Protein AF-A0A9E3SZJ3-F1 (afdb_monomer)

Radius of gyration: 28.89 Å; Cα contacts (8 Å, |Δi|>4): 620; chains: 1; bounding box: 94×52×87 Å

Solvent-accessible surface area (backbone atoms only — not comparable to full-atom values): 17604 Å² total; per-residue (Å²): 136,82,88,89,79,89,79,86,78,91,72,83,79,77,81,82,82,78,86,83,84,83,86,82,87,86,83,86,82,87,82,78,80,78,75,70,82,73,65,79,75,76,66,80,60,46,85,52,41,50,21,33,36,35,89,22,89,60,40,48,19,15,20,32,44,77,43,52,72,16,35,28,39,29,22,27,61,22,46,55,66,50,60,58,39,44,32,30,58,48,96,90,48,67,47,75,22,40,41,53,36,34,39,69,95,70,36,34,23,35,30,41,37,91,53,48,32,80,52,67,68,52,67,40,66,90,57,81,83,57,70,70,35,61,33,38,37,51,44,49,98,51,80,70,48,78,43,30,29,40,80,71,96,66,94,68,62,91,48,54,45,50,33,71,38,60,76,70,100,55,40,26,11,21,46,24,24,39,89,85,70,26,32,48,20,29,34,40,66,85,61,72,88,88,49,75,48,40,35,28,32,31,34,55,49,57,50,49,53,51,52,51,51,54,54,52,45,73,77,44,68,79,44,40,46,30,42,83,74,21,47,52,21,57,38,41,62,81,70,40,48,40,30,57,86,76,62,47,72,24,74,89,38,70,90,51,88,82,68,75,60,82,87,50,45,87,54,37,81,58,52,55,87,55,48,21,76,76,77,63,44,42,43,16,60,57,96,44,20,20,68,53,75,70,40,78,19,33,83,89,55,84,132

Foldseek 3Di:
DDDDDDDDDPDDDDDDDDDDDDDDDDDDDDDDPPPPPPPPPLPPQDQQAKKWWQPFPQGIWIWGDPDQQAKIKKFCQRNQLHQWTWIGSDVPRIDIWGFQFADNVLRMTITGDNHGHDDYQAAPAPDDQDAQFKKWWDIDPDDIDIWTQHDDPDDDDPQKTWIPAQDDPTQWHTFMAGPVSHGQFTWHPPDDPPDSTTITGGVNVVVVRVVVSVVVCVVAPPFGARSPNRDRAPLVVQVAQARLVQRHGGPVNPPDDDAFDVVSLVSHDFPQPDAFQVPRDRSHDDPCADSGNRDRGPPVDDD

Nearest PDB structures (foldseek):
  8sdp-assembly1_C  TM=7.555E-01  e=2.808E-10  Homo sapiens
  2r3u-assembly1_C  TM=7.781E-01  e=3.148E-09  Escherichia coli
  3pv5-assembly1_C  TM=7.564E-01  e=3.330E-09  Legionella fallonii
  6z0e-assembly2_B  TM=7.861E-01  e=6.536E-09  Homo sapiens
  3lgu-assembly1_A  TM=7.900E-01  e=3.153E-08  Escherichia coli K-12

Secondary structure (DSSP, 8-state):
------------PPPPPPPP--PPP------------------------EEEEES-TT--EEEEESSTTSEEEEEHHHHTT-SEEEEEEETTEEEEEEEEEEEGGGTEEEEE-S---S-PPPB-TT----TT-EEEE--TTS--EEEEB---SS---TTEEEBS----SSSS--EEE-TTS-EEEEEE--S-TT-SS-EEEEHHHHHHHHHHHHHHHHHSSSPEE-TTT--EESGGGGT-SB-TTT-PBPGGGSSS-----GGGGGGS---TTS--TTT---S-EETTEETTT-SB--TTS--

Structure (mmCIF, N/CA/C/O backbone):
data_AF-A0A9E3SZJ3-F1
#
_entry.id   AF-A0A9E3SZJ3-F1
#
loop_
_atom_site.group_PDB
_atom_site.id
_atom_site.type_symbol
_atom_site.label_atom_id
_atom_site.label_alt_id
_atom_site.label_comp_id
_atom_site.label_asym_id
_atom_site.label_entity_id
_atom_site.label_seq_id
_atom_site.pdbx_PDB_ins_code
_atom_site.Cartn_x
_atom_site.Cartn_y
_atom_site.Cartn_z
_atom_site.occupancy
_atom_site.B_iso_or_equiv
_atom_site.auth_seq_id
_atom_site.auth_comp_id
_atom_site.auth_asym_id
_atom_site.auth_atom_id
_atom_site.pdbx_PDB_model_num
ATOM 1 N N . PRO A 1 1 ? 68.668 -32.880 -66.699 1.00 37.94 1 PRO A N 1
ATOM 2 C CA . PRO A 1 1 ? 69.486 -33.147 -65.493 1.00 37.94 1 PRO A CA 1
ATOM 3 C C . PRO A 1 1 ? 68.818 -32.550 -64.239 1.00 37.94 1 PRO A C 1
ATOM 5 O O . PRO A 1 1 ? 68.772 -31.336 -64.107 1.00 37.94 1 PRO A O 1
ATOM 8 N N . THR A 1 2 ? 68.239 -33.440 -63.419 1.00 36.03 2 THR A N 1
ATOM 9 C CA . THR A 1 2 ? 67.993 -33.370 -61.953 1.00 36.03 2 THR A CA 1
ATOM 10 C C . THR A 1 2 ? 67.313 -32.143 -61.303 1.00 36.03 2 THR A C 1
ATOM 12 O O . THR A 1 2 ? 67.895 -31.067 -61.224 1.00 36.03 2 THR A O 1
ATOM 15 N N . LEU A 1 3 ? 66.120 -32.395 -60.730 1.00 39.31 3 LEU A N 1
ATOM 16 C CA . LEU A 1 3 ? 65.444 -31.670 -59.623 1.00 39.31 3 LEU A CA 1
ATOM 17 C C . LEU A 1 3 ? 66.298 -31.711 -58.327 1.00 39.31 3 LEU A C 1
ATOM 19 O O . LEU A 1 3 ? 67.135 -32.614 -58.233 1.00 39.31 3 LEU A O 1
ATOM 23 N N . PRO A 1 4 ? 66.141 -30.787 -57.346 1.00 43.62 4 PRO A N 1
ATOM 24 C CA . PRO A 1 4 ? 65.084 -30.839 -56.296 1.00 43.62 4 PRO A CA 1
ATOM 25 C C . PRO A 1 4 ? 64.601 -29.420 -55.872 1.00 43.62 4 PRO A C 1
ATOM 27 O O . PRO A 1 4 ? 65.164 -28.431 -56.317 1.00 43.62 4 PRO A O 1
ATOM 30 N N . GLY A 1 5 ? 63.586 -29.158 -55.049 1.00 34.72 5 GLY A N 1
ATOM 31 C CA . GLY A 1 5 ? 62.721 -29.926 -54.158 1.00 34.72 5 GLY A CA 1
ATOM 32 C C . GLY A 1 5 ? 62.010 -28.926 -53.216 1.00 34.72 5 GLY A C 1
ATOM 33 O O . GLY A 1 5 ? 62.578 -27.876 -52.935 1.00 34.72 5 GLY A O 1
ATOM 34 N N . GLU A 1 6 ? 60.804 -29.295 -52.757 1.00 38.41 6 GLU A N 1
ATOM 35 C CA . GLU A 1 6 ? 60.149 -28.871 -51.494 1.00 38.41 6 GLU A CA 1
ATOM 36 C C . GLU A 1 6 ? 59.682 -27.390 -51.381 1.00 38.41 6 GLU A C 1
ATOM 38 O O . GLU A 1 6 ? 60.386 -26.464 -51.746 1.00 38.41 6 GLU A O 1
ATOM 43 N N . ASN A 1 7 ? 58.497 -27.028 -50.875 1.00 39.16 7 ASN A N 1
ATOM 44 C CA . ASN A 1 7 ? 57.480 -27.740 -50.105 1.00 39.16 7 ASN A CA 1
ATOM 45 C C . ASN A 1 7 ? 56.117 -27.021 -50.266 1.00 39.16 7 ASN A C 1
ATOM 47 O O . ASN A 1 7 ? 56.052 -25.790 -50.223 1.00 39.16 7 ASN A O 1
ATOM 51 N N . LEU A 1 8 ? 55.046 -27.799 -50.443 1.00 40.44 8 LEU A N 1
ATOM 52 C CA . LEU A 1 8 ? 53.656 -27.402 -50.188 1.00 40.44 8 LEU A CA 1
ATOM 53 C C . LEU A 1 8 ? 53.381 -27.515 -48.675 1.00 40.44 8 LEU A C 1
ATOM 55 O O . LEU A 1 8 ? 54.177 -28.096 -47.947 1.00 40.44 8 LEU A O 1
ATOM 59 N N . ASP A 1 9 ? 52.237 -26.987 -48.242 1.00 39.31 9 ASP A N 1
ATOM 60 C CA . ASP A 1 9 ? 51.640 -27.117 -46.901 1.00 39.31 9 ASP A CA 1
ATOM 61 C C . ASP A 1 9 ? 51.984 -26.019 -45.880 1.00 39.31 9 ASP A C 1
ATOM 63 O O . ASP A 1 9 ? 52.658 -26.217 -44.869 1.00 39.31 9 ASP A O 1
ATOM 67 N N . ALA A 1 10 ? 51.365 -24.849 -46.075 1.00 37.72 10 ALA A N 1
ATOM 68 C CA . ALA A 1 10 ? 51.012 -23.975 -44.959 1.00 37.72 10 ALA A CA 1
ATOM 69 C C . ALA A 1 10 ? 49.862 -24.629 -44.171 1.00 37.72 10 ALA A C 1
ATOM 71 O O . ALA A 1 10 ? 48.677 -24.405 -44.427 1.00 37.72 10 ALA A O 1
ATOM 72 N N . LEU A 1 11 ? 50.257 -25.494 -43.241 1.00 41.81 11 LEU A N 1
ATOM 73 C CA . LEU A 1 11 ? 49.409 -26.144 -42.255 1.00 41.81 11 LEU A CA 1
ATOM 74 C C . LEU A 1 11 ? 48.692 -25.107 -41.382 1.00 41.81 11 LEU A C 1
ATOM 76 O O . LEU A 1 11 ? 49.301 -24.257 -40.733 1.00 41.81 11 LEU A O 1
ATOM 80 N N . VAL A 1 12 ? 47.369 -25.249 -41.351 1.00 42.91 12 VAL A N 1
ATOM 81 C CA . VAL A 1 12 ? 46.463 -24.726 -40.330 1.00 42.91 12 VAL A CA 1
ATOM 82 C C . VAL A 1 12 ? 46.992 -25.139 -38.955 1.00 42.91 12 VAL A C 1
ATOM 84 O O . VAL A 1 12 ? 46.991 -26.320 -38.610 1.00 42.91 12 VAL A O 1
ATOM 87 N N . ALA A 1 13 ? 47.451 -24.171 -38.166 1.00 40.50 13 ALA A N 1
ATOM 88 C CA . ALA A 1 13 ? 47.791 -24.405 -36.770 1.00 40.50 13 ALA A CA 1
ATOM 89 C C . ALA A 1 13 ? 46.492 -24.543 -35.947 1.00 40.50 13 ALA A C 1
ATOM 91 O O . ALA A 1 13 ? 45.638 -23.653 -36.019 1.00 40.50 13 ALA A O 1
ATOM 92 N N . PRO A 1 14 ? 46.306 -25.624 -35.168 1.00 51.38 14 PRO A N 1
ATOM 93 C CA . PRO A 1 14 ? 45.192 -25.717 -34.234 1.00 51.38 14 PRO A CA 1
ATOM 94 C C . PRO A 1 14 ? 45.372 -24.716 -33.075 1.00 51.38 14 PRO A C 1
ATOM 96 O O . PRO A 1 14 ? 46.507 -24.396 -32.707 1.00 51.38 14 PRO A O 1
ATOM 99 N N . PRO A 1 15 ? 44.271 -24.208 -32.488 1.00 46.19 15 PRO A N 1
ATOM 100 C CA . PRO A 1 15 ? 44.338 -23.249 -31.391 1.00 46.19 15 PRO A CA 1
ATOM 101 C C . PRO A 1 15 ? 45.012 -23.861 -30.150 1.00 46.19 15 PRO A C 1
ATOM 103 O O . PRO A 1 15 ? 44.900 -25.070 -29.920 1.00 46.19 15 PRO A O 1
ATOM 106 N N . PRO A 1 16 ? 45.706 -23.043 -29.337 1.00 44.00 16 PRO A N 1
ATOM 107 C CA . PRO A 1 16 ? 46.467 -23.532 -28.194 1.00 44.00 16 PRO A CA 1
ATOM 108 C C . PRO A 1 16 ? 45.547 -24.154 -27.128 1.00 44.00 16 PRO A C 1
ATOM 110 O O . PRO A 1 16 ? 44.447 -23.644 -26.891 1.00 44.00 16 PRO A O 1
ATOM 113 N N . PRO A 1 17 ? 45.983 -25.230 -26.447 1.00 47.75 17 PRO A N 1
ATOM 114 C CA . PRO A 1 17 ? 45.232 -25.806 -25.341 1.00 47.75 17 PRO A CA 1
ATOM 115 C C . PRO A 1 17 ? 45.215 -24.845 -24.145 1.00 47.75 17 PRO A C 1
ATOM 117 O O . PRO A 1 17 ? 46.231 -24.244 -23.790 1.00 47.75 17 PRO A O 1
ATOM 120 N N . MET A 1 18 ? 44.046 -24.708 -23.516 1.00 36.25 18 MET A N 1
ATOM 121 C CA . MET A 1 18 ? 43.871 -23.902 -22.305 1.00 36.25 18 MET A CA 1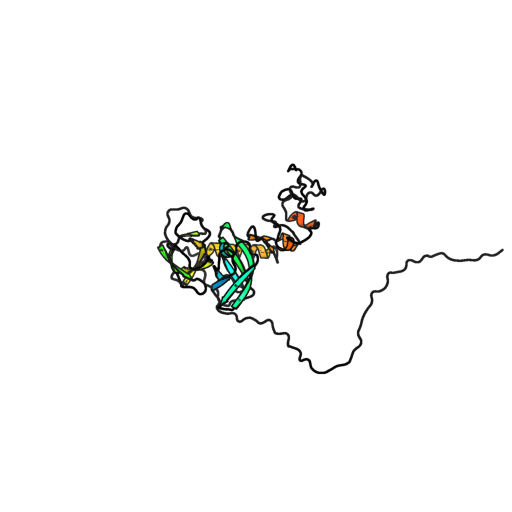
ATOM 122 C C . MET A 1 18 ? 44.712 -24.468 -21.147 1.00 36.25 18 MET A C 1
ATOM 124 O O . MET A 1 18 ? 44.797 -25.692 -21.006 1.00 36.25 18 MET A O 1
ATOM 128 N N . PRO A 1 19 ? 45.310 -23.623 -20.288 1.00 43.53 19 PRO A N 1
ATOM 129 C CA . PRO A 1 19 ? 46.129 -24.108 -19.187 1.00 43.53 19 PRO A CA 1
ATOM 130 C C . PRO A 1 19 ? 45.270 -24.798 -18.116 1.00 43.53 19 PRO A C 1
ATOM 132 O O . PRO A 1 19 ? 44.446 -24.170 -17.453 1.00 43.53 19 PRO A O 1
ATOM 135 N N . MET A 1 20 ? 45.508 -26.099 -17.923 1.00 35.31 20 MET A N 1
ATOM 136 C CA . MET A 1 20 ? 45.179 -26.816 -16.690 1.00 35.31 20 MET A CA 1
ATOM 137 C C . MET A 1 20 ? 46.133 -26.356 -15.587 1.00 35.31 20 MET A C 1
ATOM 139 O O . MET A 1 20 ? 47.348 -26.450 -15.747 1.00 35.31 20 MET A O 1
ATOM 143 N N . TYR A 1 21 ? 45.592 -25.921 -14.451 1.00 35.47 21 TYR A N 1
ATOM 144 C CA . TYR A 1 21 ? 46.374 -25.706 -13.236 1.00 35.47 21 TYR A CA 1
ATOM 145 C C . TYR A 1 21 ? 45.858 -26.641 -12.140 1.00 35.47 21 TYR 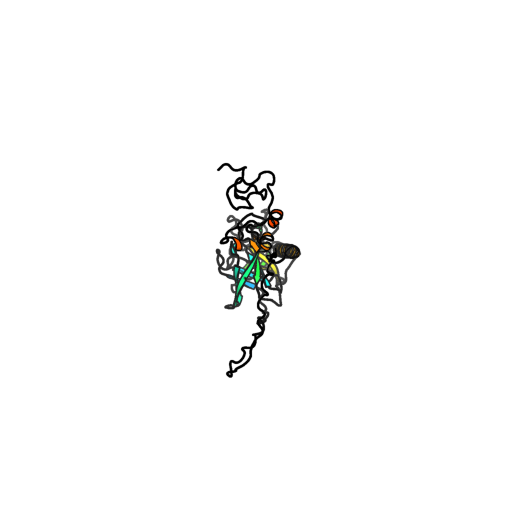A C 1
ATOM 147 O O . TYR A 1 21 ? 44.718 -26.521 -11.697 1.00 35.47 21 TYR A O 1
ATOM 155 N N . ALA A 1 22 ? 46.708 -27.579 -11.720 1.00 35.22 22 ALA A N 1
ATOM 156 C CA . ALA A 1 22 ? 46.549 -28.385 -10.512 1.00 35.22 22 ALA A CA 1
ATOM 157 C C . ALA A 1 22 ? 47.743 -28.103 -9.571 1.00 35.22 22 ALA A C 1
ATOM 159 O O . ALA A 1 22 ? 48.815 -27.728 -10.050 1.00 35.22 22 ALA A O 1
ATOM 160 N N . PRO A 1 23 ? 47.567 -28.207 -8.242 1.00 41.78 23 PRO A N 1
ATOM 161 C CA . PRO A 1 23 ? 48.311 -27.407 -7.269 1.00 41.78 23 PRO A CA 1
ATOM 162 C C . PRO A 1 23 ? 49.544 -28.128 -6.694 1.00 41.78 23 PRO A C 1
ATOM 164 O O . PRO A 1 23 ? 49.577 -29.359 -6.674 1.00 41.78 23 PRO A O 1
ATOM 167 N N . PRO A 1 24 ? 50.489 -27.393 -6.078 1.00 40.31 24 PRO A N 1
ATOM 168 C CA . PRO A 1 24 ? 51.371 -27.946 -5.053 1.00 40.31 24 PRO A CA 1
ATOM 169 C C . PRO A 1 24 ? 50.938 -27.518 -3.635 1.00 40.31 24 PRO A C 1
ATOM 171 O O . PRO A 1 24 ? 50.809 -26.330 -3.343 1.00 40.31 24 PRO A O 1
ATOM 174 N N . GLY A 1 25 ? 50.762 -28.497 -2.735 1.00 34.91 25 GLY A N 1
ATOM 175 C CA . GLY A 1 25 ? 50.897 -28.306 -1.277 1.00 34.91 25 GLY A CA 1
ATOM 176 C C . GLY A 1 25 ? 52.373 -28.078 -0.901 1.00 34.91 25 GLY A C 1
ATOM 177 O O . GLY A 1 25 ? 53.248 -28.243 -1.740 1.00 34.91 25 GLY A O 1
ATOM 178 N N . THR A 1 26 ? 52.799 -27.701 0.301 1.00 40.56 26 THR A N 1
ATOM 179 C CA . THR A 1 26 ? 52.206 -27.527 1.636 1.00 40.56 26 THR A CA 1
ATOM 180 C C . THR A 1 26 ? 53.252 -26.763 2.456 1.00 40.56 26 THR A C 1
ATOM 182 O O . THR A 1 26 ? 54.400 -27.194 2.449 1.00 40.56 26 THR A O 1
ATOM 185 N N . THR A 1 27 ? 52.862 -25.770 3.258 1.00 37.22 27 THR A N 1
ATOM 186 C CA . THR A 1 27 ? 53.453 -25.518 4.591 1.00 37.22 27 THR A CA 1
ATOM 187 C C . THR A 1 27 ? 52.457 -24.742 5.461 1.00 37.22 27 THR A C 1
ATOM 189 O O . THR A 1 27 ? 52.017 -23.648 5.123 1.00 37.22 27 THR A O 1
ATOM 192 N N . ARG A 1 28 ? 52.079 -25.344 6.596 1.00 41.06 28 ARG A N 1
ATOM 193 C CA . ARG A 1 28 ? 51.314 -24.712 7.687 1.00 41.06 28 ARG A CA 1
ATOM 194 C C . ARG A 1 28 ? 52.175 -23.657 8.387 1.00 41.06 28 ARG A C 1
ATOM 196 O O . ARG A 1 28 ? 53.337 -23.935 8.676 1.00 41.06 28 ARG A O 1
ATOM 203 N N . PRO A 1 29 ? 51.548 -22.568 8.850 1.00 40.00 29 PRO A N 1
ATOM 204 C CA . PRO A 1 29 ? 51.653 -22.225 10.266 1.00 40.00 29 PRO A CA 1
ATOM 205 C C . PRO A 1 29 ? 50.318 -22.412 10.989 1.00 40.00 29 PRO A C 1
ATOM 207 O O . PRO A 1 29 ? 49.240 -22.437 10.400 1.00 40.00 29 PRO A O 1
ATOM 210 N N . LEU A 1 30 ? 50.432 -22.623 12.294 1.00 40.53 30 LEU A N 1
ATOM 211 C CA . LEU A 1 30 ? 49.348 -22.894 13.221 1.00 40.53 30 LEU A CA 1
ATOM 212 C C . LEU A 1 30 ? 48.462 -21.664 13.472 1.00 40.53 30 LEU A C 1
ATOM 214 O O . LEU A 1 30 ? 48.943 -20.546 13.628 1.00 40.53 30 LEU A O 1
ATOM 218 N N . THR A 1 31 ? 47.172 -21.976 13.635 1.00 47.06 31 THR A N 1
ATOM 219 C CA . THR A 1 31 ? 46.142 -21.251 14.398 1.00 47.06 31 THR A CA 1
ATOM 220 C C . THR A 1 31 ? 45.701 -19.880 13.886 1.00 47.06 31 THR A C 1
ATOM 222 O O . THR A 1 31 ? 45.981 -18.852 14.488 1.00 47.06 31 THR A O 1
ATOM 225 N N . ALA A 1 32 ? 44.833 -19.904 12.875 1.00 38.69 32 ALA A N 1
ATOM 226 C CA . ALA A 1 32 ? 43.627 -19.083 12.903 1.00 38.69 32 ALA A CA 1
ATOM 227 C C . ALA A 1 32 ? 42.457 -20.041 13.143 1.00 38.69 32 ALA A C 1
ATOM 229 O O . ALA A 1 32 ? 42.234 -20.966 12.361 1.00 38.69 32 ALA A O 1
ATOM 230 N N . GLN A 1 33 ? 41.774 -19.889 14.276 1.00 38.75 33 GLN A N 1
ATOM 231 C CA . GLN A 1 33 ? 40.515 -20.582 14.509 1.00 38.75 33 GLN A CA 1
ATOM 232 C C . GLN A 1 33 ? 39.581 -20.237 13.349 1.00 38.75 33 GLN A C 1
ATOM 234 O O . GLN A 1 33 ? 39.339 -19.063 13.074 1.00 38.75 33 GLN A O 1
ATOM 239 N N . ALA A 1 34 ? 39.099 -21.265 12.654 1.00 38.59 34 ALA A N 1
ATOM 240 C CA . ALA A 1 34 ? 37.989 -21.117 11.738 1.00 38.59 34 ALA A CA 1
ATOM 241 C C . ALA A 1 34 ? 36.832 -20.512 12.538 1.00 38.59 34 ALA A C 1
ATOM 243 O O . ALA A 1 34 ? 36.334 -21.134 13.478 1.00 38.59 34 ALA A O 1
ATOM 244 N N . VAL A 1 35 ? 36.445 -19.283 12.199 1.00 42.91 35 VAL A N 1
ATOM 245 C CA . VAL A 1 35 ? 35.146 -18.761 12.611 1.00 42.91 35 VAL A CA 1
ATOM 246 C C . VAL A 1 35 ? 34.138 -19.712 11.971 1.00 42.91 35 VAL A C 1
ATOM 248 O O . VAL A 1 35 ? 34.173 -19.860 10.746 1.00 42.91 35 VAL A O 1
ATOM 251 N N . PRO A 1 36 ? 33.302 -20.421 12.747 1.00 39.66 36 PRO A N 1
ATOM 252 C CA . PRO A 1 36 ? 32.270 -21.247 12.154 1.00 39.66 36 PRO A CA 1
ATOM 253 C C . PRO A 1 36 ? 31.416 -20.334 11.285 1.00 39.66 36 PRO A C 1
ATOM 255 O O . PRO A 1 36 ? 31.034 -19.249 11.739 1.00 39.66 36 PRO A O 1
ATOM 258 N N . GLU A 1 37 ? 31.136 -20.772 10.055 1.00 43.41 37 GLU A N 1
ATOM 259 C CA . GLU A 1 37 ? 30.043 -20.247 9.244 1.00 43.41 37 GLU A CA 1
ATOM 260 C C . GLU A 1 37 ? 28.856 -20.057 10.176 1.00 43.41 37 GLU A C 1
ATOM 262 O O . GLU A 1 37 ? 28.270 -21.012 10.697 1.00 43.41 37 GLU A O 1
ATOM 267 N N . THR A 1 38 ? 28.605 -18.795 10.512 1.00 42.00 38 THR A N 1
ATOM 268 C CA . THR A 1 38 ? 27.570 -18.457 11.465 1.00 42.00 38 THR A CA 1
ATOM 269 C C . THR A 1 38 ? 26.291 -18.739 10.715 1.00 42.00 38 THR A C 1
ATOM 271 O O . THR A 1 38 ? 25.918 -17.983 9.820 1.00 42.00 38 THR A O 1
ATOM 274 N N . GLN A 1 39 ? 25.710 -19.897 11.035 1.00 40.91 39 GLN A N 1
ATOM 275 C CA . GLN A 1 39 ? 24.332 -20.284 10.785 1.00 40.91 39 GLN A CA 1
ATOM 276 C C . GLN A 1 39 ? 23.516 -19.026 10.544 1.00 40.91 39 GLN A C 1
ATOM 278 O O . GLN A 1 39 ? 23.510 -18.151 11.419 1.00 40.91 39 GLN A O 1
ATOM 283 N N . ALA A 1 40 ? 22.895 -18.929 9.361 1.00 42.91 40 ALA A N 1
ATOM 284 C CA . ALA A 1 40 ? 21.889 -17.925 9.058 1.00 42.91 40 ALA A CA 1
ATOM 285 C C . ALA A 1 40 ? 21.097 -17.703 10.340 1.00 42.91 40 ALA A C 1
ATOM 287 O O . ALA A 1 40 ? 20.424 -18.630 10.798 1.00 42.91 40 ALA A O 1
ATOM 288 N N . ARG A 1 41 ? 21.313 -16.552 10.998 1.00 46.34 41 ARG A N 1
ATOM 289 C CA . ARG A 1 41 ? 20.646 -16.241 12.257 1.00 46.34 41 ARG A CA 1
ATOM 290 C C . ARG A 1 41 ? 19.177 -16.280 11.894 1.00 46.34 41 ARG A C 1
ATOM 292 O O . ARG A 1 41 ? 18.677 -15.324 11.308 1.00 46.34 41 ARG A O 1
ATOM 299 N N . GLN A 1 42 ? 18.510 -17.392 12.185 1.00 47.03 42 GLN A N 1
ATOM 300 C CA . GLN A 1 42 ? 17.069 -17.448 12.252 1.00 47.03 42 GLN A CA 1
ATOM 301 C C . GLN A 1 42 ? 16.750 -16.445 13.348 1.00 47.03 42 GLN A C 1
ATOM 303 O O . GLN A 1 42 ? 16.866 -16.744 14.538 1.00 47.03 42 GLN A O 1
ATOM 308 N N . ARG A 1 43 ? 16.520 -15.192 12.933 1.00 49.00 43 ARG A N 1
ATOM 309 C CA . ARG A 1 43 ? 16.077 -14.136 13.826 1.00 49.00 43 ARG A CA 1
ATOM 310 C C . ARG A 1 43 ? 14.872 -14.725 14.544 1.00 49.00 43 ARG A C 1
ATOM 312 O O . ARG A 1 43 ? 14.033 -15.323 13.862 1.00 49.00 43 ARG A O 1
ATOM 319 N N . PRO A 1 44 ? 14.812 -14.639 15.882 1.00 47.44 44 PRO A N 1
ATOM 320 C CA . PRO A 1 44 ? 13.667 -15.150 16.606 1.00 47.44 44 PRO A CA 1
ATOM 321 C C . PRO A 1 44 ? 12.421 -14.597 15.920 1.00 47.44 44 PRO A C 1
ATOM 323 O O . PRO A 1 44 ? 12.291 -13.396 15.692 1.00 47.44 44 PRO A O 1
ATOM 326 N N . THR A 1 45 ? 11.565 -15.504 15.471 1.00 52.09 45 THR A N 1
ATOM 327 C CA . THR A 1 45 ? 10.200 -15.196 15.068 1.00 52.09 45 THR A CA 1
ATOM 328 C C . THR A 1 45 ? 9.538 -14.551 16.279 1.00 52.09 45 THR A C 1
ATOM 330 O O . THR A 1 45 ? 9.124 -15.272 17.187 1.00 52.09 45 THR A O 1
ATOM 333 N N . GLY A 1 46 ? 9.556 -13.226 16.358 1.00 54.19 46 GLY A N 1
ATOM 334 C CA . GLY A 1 46 ? 8.847 -12.509 17.407 1.00 54.19 46 GLY A CA 1
ATOM 335 C C . GLY A 1 46 ? 7.369 -12.396 17.065 1.00 54.19 46 GLY A C 1
ATOM 336 O O . GLY A 1 46 ? 6.966 -12.573 15.909 1.00 54.19 46 GLY A O 1
ATOM 337 N N . ASP A 1 47 ? 6.571 -12.074 18.076 1.00 65.12 47 ASP A N 1
ATOM 338 C CA . ASP A 1 47 ? 5.139 -11.790 17.956 1.00 65.12 47 ASP A CA 1
ATOM 339 C C . ASP A 1 47 ? 4.909 -10.354 17.443 1.00 65.12 47 ASP A C 1
ATOM 341 O O . ASP A 1 47 ? 4.099 -9.585 17.959 1.00 65.12 47 ASP A O 1
ATOM 345 N N . TYR A 1 48 ? 5.671 -9.972 16.417 1.00 72.50 48 TYR A N 1
ATOM 346 C CA . TYR A 1 48 ? 5.604 -8.666 15.777 1.00 72.50 48 TYR A CA 1
ATOM 347 C C . TYR A 1 48 ? 4.389 -8.622 14.865 1.00 72.50 48 TYR A C 1
ATOM 349 O O . TYR A 1 48 ? 4.427 -9.125 13.746 1.00 72.50 48 TYR A O 1
ATOM 357 N N . ALA A 1 49 ? 3.301 -8.029 15.336 1.00 82.56 49 ALA A N 1
ATOM 358 C CA . ALA A 1 49 ? 2.104 -7.884 14.519 1.00 82.56 49 ALA A CA 1
ATOM 359 C C . ALA A 1 49 ? 2.064 -6.534 13.785 1.00 82.56 49 ALA A C 1
ATOM 361 O O . ALA A 1 49 ? 1.657 -6.472 12.626 1.00 82.56 49 ALA A O 1
ATOM 362 N N . ILE A 1 50 ? 2.524 -5.471 14.452 1.00 94.38 50 ILE A N 1
ATOM 363 C CA . ILE A 1 50 ? 2.486 -4.078 13.993 1.00 94.38 50 ILE A CA 1
ATOM 364 C C . ILE A 1 50 ? 3.909 -3.529 14.038 1.00 94.38 50 ILE A C 1
ATOM 366 O O . ILE A 1 50 ? 4.628 -3.778 15.003 1.00 94.38 50 ILE A O 1
ATOM 370 N N . ILE A 1 51 ? 4.311 -2.801 13.003 1.00 96.38 51 ILE A N 1
ATOM 371 C CA . ILE A 1 51 ? 5.668 -2.284 12.830 1.00 96.38 51 ILE A CA 1
ATOM 372 C C . ILE A 1 51 ? 5.648 -0.805 12.455 1.00 96.38 51 ILE A C 1
ATOM 374 O O . ILE A 1 51 ? 4.683 -0.317 11.864 1.00 96.38 51 ILE A O 1
ATOM 378 N N . GLY A 1 52 ? 6.743 -0.113 12.745 1.00 97.44 52 GLY A N 1
ATOM 379 C CA . GLY A 1 52 ? 6.991 1.239 12.268 1.00 97.44 52 GLY A CA 1
ATOM 380 C C . GLY A 1 52 ? 7.526 1.216 10.842 1.00 97.44 52 GLY A C 1
ATOM 381 O O . GLY A 1 52 ? 8.378 0.395 10.502 1.00 97.44 52 GLY A O 1
ATOM 382 N N . VAL A 1 53 ? 7.055 2.138 10.010 1.00 97.75 53 VAL A N 1
ATOM 383 C CA . VAL A 1 53 ? 7.570 2.403 8.665 1.00 97.75 53 VAL A CA 1
ATOM 384 C C . VAL A 1 53 ? 8.198 3.789 8.680 1.00 97.75 53 VAL A C 1
ATOM 386 O O . VAL A 1 53 ? 7.523 4.798 8.868 1.00 97.75 53 VAL A O 1
ATOM 389 N N . LEU A 1 54 ? 9.514 3.833 8.528 1.00 96.50 54 LEU A N 1
ATOM 390 C CA . LEU A 1 54 ? 10.340 5.007 8.766 1.00 96.50 54 LEU A CA 1
ATOM 391 C C . LEU A 1 54 ? 10.922 5.553 7.461 1.00 96.50 54 LEU A C 1
ATOM 393 O O . LEU A 1 54 ? 10.895 4.910 6.411 1.00 96.50 54 LEU A O 1
ATOM 397 N N . ASP A 1 55 ? 11.474 6.760 7.552 1.00 92.56 55 ASP A N 1
ATOM 398 C CA . ASP A 1 55 ? 12.166 7.466 6.470 1.00 92.56 55 ASP A CA 1
ATOM 399 C C . ASP A 1 55 ? 11.290 7.792 5.248 1.00 92.56 55 ASP A C 1
ATOM 401 O O . ASP A 1 55 ? 11.801 8.220 4.218 1.00 92.56 55 ASP A O 1
ATOM 405 N N . GLY A 1 56 ? 9.966 7.657 5.338 1.00 92.50 56 GLY A N 1
ATOM 406 C CA . GLY A 1 56 ? 9.036 8.086 4.292 1.00 92.50 56 GLY A CA 1
ATOM 407 C C . GLY A 1 56 ? 9.064 9.601 4.052 1.00 92.50 56 GLY A C 1
ATOM 408 O O . GLY A 1 56 ? 9.308 10.366 4.986 1.00 92.50 56 GLY A O 1
ATOM 409 N N . PRO A 1 57 ? 8.808 10.084 2.818 1.00 93.62 57 PRO A N 1
ATOM 410 C CA . PRO A 1 57 ? 8.755 11.523 2.533 1.00 93.62 57 PRO A CA 1
ATOM 411 C C . PRO A 1 57 ? 7.661 12.269 3.312 1.00 93.62 57 PRO A C 1
ATOM 413 O O . PRO A 1 57 ? 7.756 13.482 3.465 1.00 93.62 57 PRO A O 1
ATOM 416 N N . ASN A 1 58 ? 6.644 11.558 3.806 1.00 93.12 58 ASN A N 1
ATOM 417 C CA . ASN A 1 58 ? 5.510 12.133 4.531 1.00 93.12 58 ASN A CA 1
ATOM 418 C C . ASN A 1 58 ? 5.560 11.870 6.048 1.00 93.12 58 ASN A C 1
ATOM 420 O O . ASN A 1 58 ? 4.556 12.040 6.735 1.00 93.12 58 ASN A O 1
ATOM 424 N N . GLY A 1 59 ? 6.726 11.480 6.572 1.00 94.00 59 GLY A N 1
ATOM 425 C CA . GLY A 1 59 ? 6.925 11.161 7.986 1.00 94.00 59 GLY A CA 1
ATOM 426 C C . GLY A 1 59 ? 6.818 9.664 8.298 1.00 94.00 59 GLY A C 1
ATOM 427 O O . GLY A 1 59 ? 6.621 8.851 7.388 1.00 94.00 59 GLY A O 1
ATOM 428 N N . PRO A 1 60 ? 7.007 9.288 9.577 1.00 96.00 60 PRO A N 1
ATOM 429 C CA . PRO A 1 60 ? 6.848 7.911 10.018 1.00 96.00 60 PRO A CA 1
ATOM 430 C C . PRO A 1 60 ? 5.379 7.494 9.924 1.00 96.00 60 PRO A C 1
ATOM 432 O O . PRO A 1 60 ? 4.479 8.303 10.148 1.00 96.00 60 PRO A O 1
ATOM 435 N N . GLY A 1 61 ? 5.153 6.227 9.610 1.00 96.75 61 GLY A N 1
ATOM 436 C CA . GLY A 1 61 ? 3.838 5.604 9.623 1.00 96.75 61 GLY A CA 1
ATOM 437 C C . GLY A 1 61 ? 3.876 4.234 10.275 1.00 96.75 61 GLY A C 1
ATOM 438 O O . GLY A 1 61 ? 4.918 3.778 10.754 1.00 96.75 61 GLY A O 1
ATOM 439 N N . SER A 1 62 ? 2.742 3.556 10.222 1.00 97.62 62 SER A N 1
ATOM 440 C CA . SER A 1 62 ? 2.584 2.199 10.728 1.00 97.62 62 SER A CA 1
ATOM 441 C C . SER A 1 62 ? 2.386 1.195 9.594 1.00 97.62 62 SER A C 1
ATOM 443 O O . SER A 1 62 ? 2.080 1.534 8.448 1.00 97.62 62 SER A O 1
ATOM 445 N N . GLY A 1 63 ? 2.570 -0.078 9.910 1.00 97.69 63 GLY A N 1
ATOM 446 C CA . GLY A 1 63 ? 2.223 -1.189 9.038 1.00 97.69 63 GLY A CA 1
ATOM 447 C C . GLY A 1 63 ? 2.033 -2.467 9.836 1.00 97.69 63 GLY A C 1
ATOM 448 O O . GLY A 1 63 ? 2.332 -2.521 11.027 1.00 97.69 63 GLY A O 1
ATOM 449 N N . PHE A 1 64 ? 1.535 -3.513 9.192 1.00 97.94 64 PHE A N 1
ATOM 450 C CA . PHE A 1 64 ? 1.349 -4.813 9.835 1.00 97.94 64 PHE A CA 1
ATOM 451 C C . PHE A 1 64 ? 1.565 -5.961 8.855 1.00 97.94 64 PHE A C 1
ATOM 453 O O . PHE A 1 64 ? 1.445 -5.797 7.638 1.00 97.94 64 PHE A O 1
ATOM 460 N N . PHE A 1 65 ? 1.918 -7.131 9.384 1.00 97.25 65 PHE A N 1
ATOM 461 C CA . PHE A 1 65 ? 2.182 -8.310 8.565 1.00 97.25 65 PHE A CA 1
ATOM 462 C C . PHE A 1 65 ? 0.885 -8.883 7.985 1.00 97.25 65 PHE A C 1
ATOM 464 O O . PHE A 1 65 ? -0.084 -9.118 8.706 1.00 97.25 65 PHE A O 1
ATOM 471 N N . LEU A 1 66 ? 0.894 -9.140 6.676 1.00 97.00 66 LEU A N 1
ATOM 472 C CA . LEU A 1 66 ? -0.154 -9.872 5.964 1.00 97.00 66 LEU A CA 1
ATOM 473 C C . LEU A 1 66 ? 0.199 -11.345 5.747 1.00 97.00 66 LEU A C 1
ATOM 475 O O . LEU A 1 66 ? -0.700 -12.154 5.532 1.00 97.00 66 LEU A O 1
ATOM 479 N N . THR A 1 67 ? 1.487 -11.699 5.768 1.00 96.12 67 THR A N 1
ATOM 480 C CA . THR A 1 67 ? 1.931 -13.087 5.595 1.00 96.12 67 THR A CA 1
ATOM 481 C C . THR A 1 67 ? 3.053 -13.449 6.559 1.00 96.12 67 THR A C 1
ATOM 483 O O . THR A 1 67 ? 3.840 -12.597 6.981 1.00 96.12 67 THR A O 1
ATOM 486 N N . THR A 1 68 ? 3.145 -14.736 6.894 1.00 94.44 68 THR A N 1
ATOM 487 C CA . THR A 1 68 ? 4.156 -15.287 7.807 1.00 94.44 68 THR A CA 1
ATOM 488 C C . THR A 1 68 ? 5.575 -15.191 7.255 1.00 94.44 68 THR A C 1
ATOM 490 O O . THR A 1 68 ? 6.539 -15.165 8.015 1.00 94.44 68 THR A O 1
ATOM 493 N N . GLU A 1 69 ? 5.717 -15.066 5.936 1.00 92.94 69 GLU A N 1
ATOM 494 C CA . GLU A 1 69 ? 6.996 -14.918 5.238 1.00 92.94 69 GLU A CA 1
ATOM 495 C C . GLU A 1 69 ? 7.498 -13.469 5.238 1.00 92.94 69 GLU A C 1
ATOM 497 O O . GLU A 1 69 ? 8.525 -13.190 4.619 1.00 92.94 69 GLU A O 1
ATOM 502 N N . GLY A 1 70 ? 6.783 -12.529 5.858 1.00 94.62 70 GLY A N 1
ATOM 503 C CA . GLY A 1 70 ? 7.264 -11.160 6.021 1.00 94.62 70 GLY A CA 1
ATOM 504 C C . GLY A 1 70 ? 6.780 -10.170 4.964 1.00 94.62 70 GLY A C 1
ATOM 505 O O . GLY A 1 70 ? 7.494 -9.204 4.686 1.00 94.62 70 GLY A O 1
ATOM 506 N N . ILE A 1 71 ? 5.610 -10.397 4.353 1.00 97.31 71 ILE A N 1
ATOM 507 C CA . ILE A 1 71 ? 4.916 -9.342 3.599 1.00 97.31 71 ILE A CA 1
ATOM 508 C C . ILE A 1 71 ? 4.168 -8.448 4.583 1.00 97.31 71 ILE A C 1
ATOM 510 O O . ILE A 1 71 ? 3.372 -8.925 5.389 1.00 97.31 71 ILE A O 1
ATOM 514 N N . VAL A 1 72 ? 4.413 -7.149 4.485 1.00 98.12 72 VAL A N 1
ATOM 515 C CA . VAL A 1 72 ? 3.825 -6.105 5.323 1.00 98.12 72 VAL A CA 1
ATOM 516 C C . VAL A 1 72 ? 2.989 -5.184 4.451 1.00 98.12 72 VAL A C 1
ATOM 518 O O . VAL A 1 72 ? 3.391 -4.854 3.336 1.00 98.12 72 VAL A O 1
ATOM 521 N N . VAL A 1 73 ? 1.852 -4.732 4.968 1.00 98.62 73 VAL A N 1
ATOM 522 C CA . VAL A 1 73 ? 1.074 -3.647 4.370 1.00 98.62 73 VAL A CA 1
ATOM 523 C C . VAL A 1 73 ? 1.291 -2.337 5.116 1.00 98.62 73 VAL A C 1
ATOM 525 O O . VAL A 1 73 ? 1.428 -2.321 6.337 1.00 98.62 73 VAL A O 1
ATOM 528 N N . THR A 1 74 ? 1.314 -1.239 4.368 1.00 98.31 74 THR A N 1
ATOM 529 C CA . THR A 1 74 ? 1.276 0.139 4.870 1.00 98.31 74 THR A CA 1
ATOM 530 C C . THR A 1 74 ? 0.590 1.043 3.835 1.00 98.31 74 THR A C 1
ATOM 532 O O . THR A 1 74 ? 0.092 0.562 2.809 1.00 98.31 74 THR A O 1
ATOM 535 N N . THR A 1 75 ? 0.568 2.356 4.067 1.00 97.06 75 THR A N 1
ATOM 536 C CA . THR A 1 75 ? 0.029 3.319 3.101 1.00 97.06 75 THR A CA 1
ATOM 537 C C . THR A 1 75 ? 1.020 3.635 1.988 1.00 97.06 75 THR A C 1
ATOM 539 O O . THR A 1 75 ? 2.229 3.763 2.207 1.00 97.06 75 THR A O 1
ATOM 542 N N . ARG A 1 76 ? 0.513 3.842 0.767 1.00 96.12 76 ARG A N 1
ATOM 543 C CA . ARG A 1 76 ? 1.342 4.400 -0.314 1.00 96.12 76 ARG A CA 1
ATOM 544 C C . ARG A 1 76 ? 1.767 5.831 0.013 1.00 96.12 76 ARG A C 1
ATOM 546 O O . ARG A 1 76 ? 2.864 6.223 -0.378 1.00 96.12 76 ARG A O 1
ATOM 553 N N . TYR A 1 77 ? 0.955 6.574 0.758 1.00 94.81 77 TYR A N 1
ATOM 554 C CA . TYR A 1 77 ? 1.282 7.898 1.269 1.00 94.81 77 TYR A CA 1
ATOM 555 C C . TYR A 1 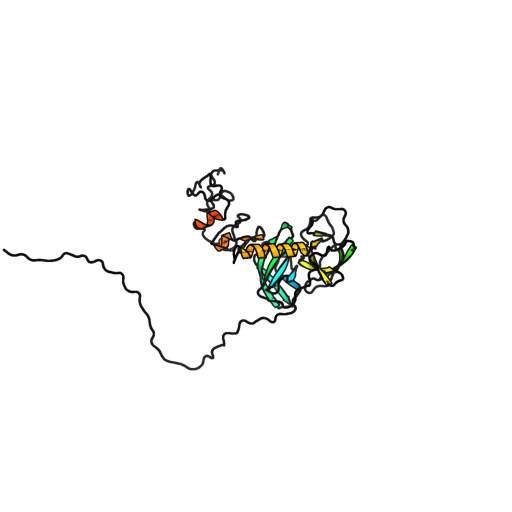77 ? 2.614 7.918 2.029 1.00 94.81 77 TYR A C 1
ATOM 557 O O . TYR A 1 77 ? 3.495 8.701 1.679 1.00 94.81 77 TYR A O 1
ATOM 565 N N . VAL A 1 78 ? 2.824 7.014 2.990 1.00 95.69 78 VAL A N 1
ATOM 566 C CA . VAL A 1 78 ? 4.098 6.901 3.726 1.00 95.69 78 VAL A CA 1
ATOM 567 C C . VAL A 1 78 ? 5.262 6.538 2.805 1.00 95.69 78 VAL A C 1
ATOM 569 O O . VAL A 1 78 ? 6.350 7.091 2.939 1.00 95.69 78 VAL A O 1
ATOM 572 N N . VAL A 1 79 ? 5.048 5.630 1.852 1.00 96.69 79 VAL A N 1
ATOM 573 C CA . VAL A 1 79 ? 6.112 5.119 0.970 1.00 96.69 79 VAL A CA 1
ATOM 574 C C . VAL A 1 79 ? 6.530 6.131 -0.106 1.00 96.69 79 VAL A C 1
ATOM 576 O O . VAL A 1 79 ? 7.711 6.247 -0.445 1.00 96.69 79 VAL A O 1
ATOM 579 N N . GLY A 1 80 ? 5.579 6.873 -0.673 1.00 93.75 80 GLY A N 1
ATOM 580 C CA . GLY A 1 80 ? 5.821 7.793 -1.784 1.00 93.75 80 GLY A CA 1
ATOM 581 C C . GLY A 1 80 ? 6.459 7.098 -2.994 1.00 93.75 80 GLY A C 1
ATOM 582 O O . GLY A 1 80 ? 5.970 6.074 -3.468 1.00 93.75 80 GLY A O 1
ATOM 583 N N . ALA A 1 81 ? 7.552 7.654 -3.518 1.00 91.38 81 ALA A N 1
ATOM 584 C CA . ALA A 1 81 ? 8.299 7.100 -4.654 1.00 91.38 81 ALA A CA 1
ATOM 585 C C . ALA A 1 81 ? 9.554 6.308 -4.230 1.00 91.38 81 ALA A C 1
ATOM 587 O O . ALA A 1 81 ? 10.480 6.143 -5.025 1.00 91.38 81 ALA A O 1
ATOM 588 N N . ARG A 1 82 ? 9.626 5.844 -2.977 1.00 95.44 82 ARG A N 1
ATOM 589 C CA . ARG A 1 82 ? 10.760 5.039 -2.506 1.00 95.44 82 ARG A CA 1
ATOM 590 C C . ARG A 1 82 ? 10.661 3.599 -2.996 1.00 95.44 82 ARG A C 1
ATOM 592 O O . ARG A 1 82 ? 9.571 3.071 -3.186 1.00 95.44 82 ARG A O 1
ATOM 599 N N . GLU A 1 83 ? 11.819 2.981 -3.192 1.00 95.19 83 GLU A N 1
ATOM 600 C CA . GLU A 1 83 ? 11.963 1.571 -3.589 1.00 95.19 83 GLU A CA 1
ATOM 601 C C . GLU A 1 83 ? 12.213 0.660 -2.386 1.00 95.19 83 GLU A C 1
ATOM 603 O O . GLU A 1 83 ? 11.924 -0.531 -2.427 1.00 95.19 83 GLU A O 1
ATOM 608 N N . SER A 1 84 ? 12.684 1.238 -1.285 1.00 97.00 84 SER A N 1
ATOM 609 C CA . SER A 1 84 ? 12.880 0.563 -0.013 1.00 97.00 84 SER A CA 1
ATOM 610 C C . SER A 1 84 ? 12.528 1.498 1.137 1.00 97.00 84 SER A C 1
ATOM 612 O O . SER A 1 84 ? 12.686 2.717 1.029 1.00 97.00 84 SER A O 1
ATOM 614 N N . MET A 1 85 ? 12.105 0.912 2.248 1.00 97.94 85 MET A N 1
ATOM 615 C CA . MET A 1 85 ? 11.749 1.604 3.482 1.00 97.94 85 MET A CA 1
ATOM 616 C C . MET A 1 85 ? 12.563 1.032 4.634 1.00 97.94 85 MET A C 1
ATOM 618 O O . MET A 1 85 ? 12.827 -0.169 4.668 1.00 97.94 85 MET A O 1
ATOM 622 N N . THR A 1 86 ? 12.917 1.863 5.608 1.00 97.88 86 THR A N 1
ATOM 623 C CA . THR A 1 86 ? 13.357 1.345 6.904 1.00 97.88 86 THR A CA 1
ATOM 624 C C . THR A 1 86 ? 12.112 0.934 7.674 1.00 97.88 86 THR A C 1
ATOM 626 O O . THR A 1 86 ? 11.186 1.725 7.823 1.00 97.88 86 THR A O 1
ATOM 629 N N . VAL A 1 87 ? 12.072 -0.296 8.165 1.00 97.12 87 VAL A N 1
ATOM 630 C CA . VAL A 1 87 ? 11.000 -0.782 9.033 1.00 97.12 87 VAL A CA 1
ATOM 631 C C . VAL A 1 87 ? 11.556 -1.114 10.405 1.00 97.12 87 VAL A C 1
ATOM 633 O O . VAL A 1 87 ? 12.696 -1.564 10.525 1.00 97.12 87 VAL A O 1
ATOM 636 N N . GLU A 1 88 ? 10.756 -0.891 11.438 1.00 95.44 88 GLU A N 1
ATOM 637 C CA . GLU A 1 88 ? 11.130 -1.144 12.823 1.00 95.44 88 GLU A CA 1
ATOM 638 C C . GLU A 1 88 ? 10.094 -2.059 13.483 1.00 95.44 88 GLU A C 1
ATOM 640 O O . GLU A 1 88 ? 8.925 -1.701 13.585 1.00 95.44 88 GLU A O 1
ATOM 645 N N . MET A 1 89 ? 10.506 -3.264 13.883 1.00 90.06 89 MET A N 1
ATOM 646 C CA . MET A 1 89 ? 9.607 -4.261 14.489 1.00 90.06 89 MET A CA 1
ATOM 647 C C . MET A 1 89 ? 9.380 -4.024 15.984 1.00 90.06 89 MET A C 1
ATOM 649 O O . MET A 1 89 ? 8.302 -4.276 16.508 1.00 90.06 89 MET A O 1
ATOM 653 N N . GLU A 1 90 ? 10.426 -3.567 16.660 1.00 85.12 90 GLU A N 1
ATOM 654 C CA . GLU A 1 90 ? 10.495 -3.221 18.079 1.00 85.12 90 GLU A CA 1
ATOM 655 C C . GLU A 1 90 ? 11.552 -2.126 18.218 1.00 85.12 90 GLU A C 1
ATOM 657 O O . GLU A 1 90 ? 12.425 -2.007 17.356 1.00 85.12 90 GLU A O 1
ATOM 662 N N . ALA A 1 91 ? 11.511 -1.347 19.299 1.00 80.69 91 ALA A N 1
ATOM 663 C CA . ALA A 1 91 ? 12.413 -0.214 19.484 1.00 80.69 91 ALA A CA 1
ATOM 664 C C . ALA A 1 91 ? 13.884 -0.634 19.288 1.00 80.69 91 ALA A C 1
ATOM 666 O O . ALA A 1 91 ? 14.414 -1.470 20.020 1.00 80.69 91 ALA A O 1
ATOM 667 N N . GLY A 1 92 ? 14.536 -0.066 18.268 1.00 80.94 92 GLY A N 1
ATOM 668 C CA . GLY A 1 92 ? 15.926 -0.375 17.915 1.00 80.94 92 GLY A CA 1
ATOM 669 C C . GLY A 1 92 ? 16.135 -1.593 17.001 1.00 80.94 92 GLY A C 1
ATOM 670 O O . GLY A 1 92 ? 17.229 -1.745 16.457 1.00 80.94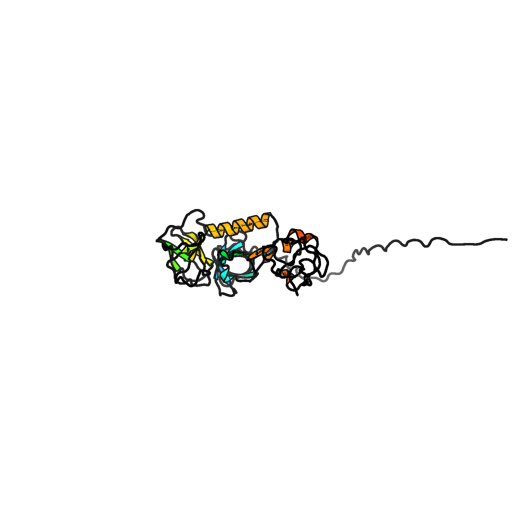 92 GLY A O 1
ATOM 671 N N . ASN A 1 93 ? 15.120 -2.426 16.753 1.00 89.44 93 ASN A N 1
ATOM 672 C CA . ASN A 1 93 ? 15.173 -3.508 15.767 1.00 89.44 93 ASN A CA 1
ATOM 673 C C . ASN A 1 93 ? 14.714 -3.009 14.392 1.00 89.44 93 ASN A C 1
ATOM 675 O O . ASN A 1 93 ? 13.549 -3.152 14.010 1.00 89.44 93 ASN A O 1
ATOM 679 N N . ARG A 1 94 ? 15.656 -2.409 13.658 1.00 94.38 94 ARG A N 1
ATOM 680 C CA . ARG A 1 94 ? 15.437 -1.863 12.315 1.00 94.38 94 ARG A CA 1
ATOM 681 C C . ARG A 1 94 ? 15.990 -2.776 11.233 1.00 94.38 94 ARG A C 1
ATOM 683 O O . ARG A 1 94 ? 17.067 -3.358 11.376 1.00 94.38 94 ARG A O 1
ATOM 690 N N . GLN A 1 95 ? 15.292 -2.833 10.107 1.00 94.56 95 GLN A N 1
ATOM 691 C CA . GLN A 1 95 ? 15.811 -3.423 8.880 1.00 94.56 95 GLN A CA 1
ATOM 692 C C . GLN A 1 95 ? 15.275 -2.712 7.643 1.00 94.56 95 GLN A C 1
ATOM 694 O O . GLN A 1 95 ? 14.274 -2.004 7.700 1.00 94.56 95 GLN A O 1
ATOM 699 N N . ILE A 1 96 ? 15.940 -2.925 6.512 1.00 97.12 96 ILE A N 1
ATOM 700 C CA . ILE A 1 96 ? 15.453 -2.446 5.223 1.00 97.12 96 ILE A CA 1
ATOM 701 C C . ILE A 1 96 ? 14.411 -3.431 4.695 1.00 97.12 96 ILE A C 1
ATOM 703 O O . ILE A 1 96 ? 14.665 -4.630 4.610 1.00 97.12 96 ILE A O 1
ATOM 707 N N . ALA A 1 97 ? 13.246 -2.912 4.328 1.00 97.62 97 ALA A N 1
ATOM 708 C CA . ALA A 1 97 ? 12.209 -3.623 3.601 1.00 97.62 97 ALA A CA 1
ATOM 709 C C . ALA A 1 97 ? 12.142 -3.112 2.162 1.00 97.62 97 ALA A C 1
ATOM 711 O O . ALA A 1 97 ? 12.195 -1.906 1.918 1.00 97.62 97 ALA A O 1
ATOM 712 N N . GLN A 1 98 ? 11.991 -4.020 1.206 1.00 97.56 98 GLN A N 1
ATOM 713 C CA . GLN A 1 98 ? 11.824 -3.667 -0.202 1.00 97.56 98 GLN A CA 1
ATOM 714 C C . GLN A 1 98 ? 10.357 -3.359 -0.480 1.00 97.56 98 GLN A C 1
ATOM 716 O O . GLN A 1 98 ? 9.479 -4.118 -0.074 1.00 97.56 98 GLN A O 1
ATOM 721 N N . VAL A 1 99 ? 10.067 -2.278 -1.196 1.00 97.88 99 VAL A N 1
ATOM 722 C CA . VAL A 1 99 ? 8.720 -2.045 -1.718 1.00 97.88 99 VAL A CA 1
ATOM 723 C C . VAL A 1 99 ? 8.537 -2.981 -2.905 1.00 97.88 99 VAL A C 1
ATOM 725 O O . VAL A 1 99 ? 9.264 -2.883 -3.888 1.00 97.88 99 VAL A O 1
ATOM 728 N N . VAL A 1 100 ? 7.590 -3.914 -2.817 1.00 97.06 100 VAL A N 1
ATOM 729 C CA . VAL A 1 100 ? 7.399 -4.943 -3.859 1.00 97.06 100 VAL A CA 1
ATOM 730 C C . VAL A 1 100 ? 6.231 -4.638 -4.783 1.00 97.06 100 VAL A C 1
ATOM 732 O O . VAL A 1 100 ? 6.241 -5.024 -5.950 1.00 97.06 100 VAL A O 1
ATOM 735 N N . ARG A 1 101 ? 5.225 -3.917 -4.284 1.00 97.31 101 ARG A N 1
ATOM 736 C CA . ARG A 1 101 ? 4.052 -3.495 -5.052 1.00 97.31 101 ARG A CA 1
ATOM 737 C C . ARG A 1 101 ? 3.348 -2.362 -4.322 1.00 97.31 101 ARG A C 1
ATOM 739 O O . ARG A 1 101 ? 3.322 -2.337 -3.097 1.00 97.31 101 ARG A O 1
ATOM 746 N N . SER A 1 102 ? 2.721 -1.446 -5.045 1.00 97.69 102 SER A N 1
ATOM 747 C CA . SER A 1 102 ? 1.811 -0.476 -4.442 1.00 97.69 102 SER A CA 1
ATOM 748 C C . SER A 1 102 ? 0.663 -0.090 -5.367 1.00 97.69 102 SER A C 1
ATOM 750 O O . SER A 1 102 ? 0.761 -0.170 -6.587 1.00 97.69 102 SER A O 1
ATOM 752 N N . PHE A 1 103 ? -0.447 0.322 -4.773 1.00 96.81 103 PHE A N 1
ATOM 753 C CA . PHE A 1 103 ? -1.725 0.589 -5.411 1.00 96.81 103 PHE A CA 1
ATOM 754 C C . PHE A 1 103 ? -2.104 2.042 -5.095 1.00 96.81 103 PHE A C 1
ATOM 756 O O . PHE A 1 103 ? -2.757 2.277 -4.076 1.00 96.81 103 PHE A O 1
ATOM 763 N N . PRO A 1 104 ? -1.651 3.020 -5.913 1.00 93.62 104 PRO A N 1
ATOM 764 C CA . PRO A 1 104 ? -1.899 4.443 -5.671 1.00 93.62 104 PRO A CA 1
ATOM 765 C C . PRO A 1 104 ? -3.373 4.766 -5.422 1.00 93.62 104 PRO A C 1
ATOM 767 O O . PRO A 1 104 ? -3.685 5.463 -4.464 1.00 93.62 104 PRO A O 1
ATOM 770 N N . ASP A 1 105 ? -4.267 4.188 -6.229 1.00 92.31 105 ASP A N 1
ATOM 771 C CA . ASP A 1 105 ? -5.711 4.459 -6.182 1.00 92.31 105 ASP A CA 1
ATOM 772 C C . ASP A 1 105 ? -6.388 3.979 -4.892 1.00 92.31 105 ASP A C 1
ATOM 774 O O . ASP A 1 105 ? -7.495 4.409 -4.579 1.00 92.31 105 ASP A O 1
ATOM 778 N N . LEU A 1 106 ? -5.741 3.065 -4.164 1.00 95.50 106 LEU A N 1
ATOM 779 C CA . LEU A 1 106 ? -6.223 2.508 -2.899 1.00 95.50 106 LEU A CA 1
ATOM 780 C C . LEU A 1 106 ? -5.424 3.023 -1.699 1.00 95.50 106 LEU A C 1
ATOM 782 O O . LEU A 1 106 ? -5.724 2.655 -0.569 1.00 95.50 106 LEU A O 1
ATOM 786 N N . ASP A 1 107 ? -4.374 3.806 -1.949 1.00 95.94 107 ASP A N 1
ATOM 787 C CA . ASP A 1 107 ? -3.361 4.194 -0.972 1.00 95.94 107 ASP A CA 1
ATOM 788 C C . ASP A 1 107 ? -2.705 3.017 -0.227 1.00 95.94 107 ASP A C 1
ATOM 790 O O . ASP A 1 107 ? -2.366 3.116 0.948 1.00 95.94 107 ASP A O 1
ATOM 794 N N . VAL A 1 108 ? -2.486 1.887 -0.904 1.00 98.12 108 VAL A N 1
ATOM 795 C CA . VAL A 1 108 ? -1.887 0.681 -0.301 1.00 98.12 108 VAL A CA 1
ATOM 796 C C . VAL A 1 108 ? -0.480 0.450 -0.842 1.00 98.12 108 VAL A C 1
ATOM 798 O O . VAL A 1 108 ? -0.253 0.530 -2.047 1.00 98.12 108 VAL A O 1
ATOM 801 N N . ALA A 1 109 ? 0.468 0.091 0.018 1.00 98.38 109 ALA A N 1
ATOM 802 C CA . ALA A 1 109 ? 1.784 -0.401 -0.376 1.00 98.38 109 ALA A CA 1
ATOM 803 C C . ALA A 1 109 ? 2.113 -1.715 0.340 1.00 98.38 109 ALA A C 1
ATOM 805 O O . ALA A 1 109 ? 1.799 -1.892 1.515 1.00 98.38 109 ALA A O 1
ATOM 806 N N . LEU A 1 110 ? 2.751 -2.628 -0.390 1.00 98.62 110 LEU A N 1
ATOM 807 C CA . LEU A 1 110 ? 3.251 -3.901 0.106 1.00 98.62 110 LEU A CA 1
ATOM 808 C C . LEU A 1 110 ? 4.774 -3.835 0.199 1.00 98.62 110 LEU A C 1
ATOM 810 O O . LEU A 1 110 ? 5.461 -3.528 -0.782 1.00 98.62 110 LEU A O 1
ATOM 814 N N . LEU A 1 111 ? 5.286 -4.151 1.380 1.00 98.44 111 LEU A N 1
ATOM 815 C CA . LEU A 1 111 ? 6.706 -4.235 1.680 1.00 98.44 111 LEU A CA 1
ATOM 816 C C . LEU A 1 111 ? 7.087 -5.697 1.908 1.00 98.44 111 LEU A C 1
ATOM 818 O O . LEU A 1 111 ? 6.348 -6.448 2.543 1.00 98.44 111 LEU A O 1
ATOM 822 N N . LYS A 1 112 ? 8.256 -6.102 1.424 1.00 97.38 112 LYS A N 1
ATOM 823 C CA . LYS A 1 112 ? 8.874 -7.387 1.738 1.00 97.38 112 LYS A CA 1
ATOM 824 C C . LYS A 1 112 ? 10.003 -7.167 2.727 1.00 97.38 112 LYS A C 1
ATOM 826 O O . LYS A 1 112 ? 10.911 -6.377 2.476 1.00 97.38 112 LYS A O 1
ATOM 831 N N . THR A 1 113 ? 9.945 -7.897 3.828 1.00 95.31 113 THR A N 1
ATOM 832 C CA . THR A 1 113 ? 10.989 -7.937 4.849 1.00 95.31 113 THR A CA 1
ATOM 833 C C . THR A 1 113 ? 11.634 -9.322 4.888 1.00 95.31 113 THR A C 1
ATOM 835 O O . THR A 1 113 ? 11.032 -10.299 4.432 1.00 95.31 113 THR A O 1
ATOM 838 N N . ASP A 1 114 ? 12.820 -9.416 5.488 1.00 92.12 114 ASP A N 1
ATOM 839 C CA . ASP A 1 114 ? 13.489 -10.697 5.760 1.00 92.12 114 ASP A CA 1
ATOM 840 C C . ASP A 1 114 ? 13.032 -11.332 7.088 1.00 92.12 114 ASP A C 1
ATOM 842 O O . ASP A 1 114 ? 13.547 -12.370 7.506 1.00 92.12 114 ASP A O 1
ATOM 846 N N . GLN A 1 115 ? 12.073 -10.712 7.787 1.00 89.62 115 GLN A N 1
ATOM 847 C CA . GLN A 1 115 ? 11.563 -11.207 9.063 1.00 89.62 115 GLN A CA 1
ATOM 848 C C . GLN A 1 115 ? 10.354 -12.115 8.837 1.00 89.62 115 GLN A C 1
ATOM 850 O O . GLN A 1 115 ? 9.311 -11.667 8.366 1.00 89.62 115 GLN A O 1
ATOM 855 N N . ALA A 1 116 ? 10.477 -13.375 9.251 1.00 89.25 116 ALA A N 1
ATOM 856 C CA . ALA A 1 116 ? 9.330 -14.261 9.404 1.00 89.25 116 ALA A CA 1
ATOM 857 C C . ALA A 1 116 ? 8.628 -14.016 10.751 1.00 89.25 116 ALA A C 1
ATOM 859 O O . ALA A 1 116 ? 9.282 -13.727 11.763 1.00 89.25 116 ALA A O 1
ATOM 860 N N . VAL A 1 117 ? 7.305 -14.172 10.771 1.00 89.81 117 VAL A N 1
ATOM 861 C CA . VAL A 1 117 ? 6.462 -14.031 11.970 1.00 89.81 117 VAL A CA 1
ATOM 862 C C . VAL A 1 117 ? 5.644 -15.298 12.201 1.00 89.81 117 VAL A C 1
ATOM 864 O O . VAL A 1 117 ? 5.316 -16.013 11.257 1.00 89.81 117 VAL A O 1
ATOM 867 N N . ARG A 1 118 ? 5.335 -15.601 13.467 1.00 88.62 118 ARG A N 1
ATOM 868 C CA . ARG A 1 118 ? 4.529 -16.781 13.842 1.00 88.62 118 ARG A CA 1
ATOM 869 C C . ARG A 1 118 ? 3.036 -16.530 13.753 1.00 88.62 118 ARG A C 1
ATOM 871 O O . ARG A 1 118 ? 2.288 -17.415 13.352 1.00 88.62 118 ARG A O 1
ATOM 878 N N . THR A 1 119 ? 2.630 -15.334 14.153 1.00 89.50 119 THR A N 1
ATOM 879 C CA . THR A 1 119 ? 1.232 -14.975 14.343 1.00 89.50 119 THR A CA 1
ATOM 880 C C . THR A 1 119 ? 0.934 -13.745 13.510 1.00 89.50 119 THR A C 1
ATOM 882 O O . THR A 1 119 ? 1.673 -12.763 13.554 1.00 89.50 119 THR A O 1
ATOM 885 N N . LEU A 1 120 ? -0.151 -13.809 12.748 1.00 94.44 120 LEU A N 1
ATOM 886 C CA . LEU A 1 120 ? -0.689 -12.669 12.020 1.00 94.44 120 LEU A CA 1
ATOM 887 C C . LEU A 1 120 ? -1.857 -12.077 12.799 1.00 94.44 120 LEU A C 1
ATOM 889 O O . LEU A 1 120 ? -2.525 -12.775 13.565 1.00 94.44 120 LEU A O 1
ATOM 893 N N . LEU A 1 121 ? -2.128 -10.793 12.567 1.00 95.38 121 LEU A N 1
ATOM 894 C CA . LEU A 1 121 ? -3.367 -10.200 13.048 1.00 95.38 121 LEU A CA 1
ATOM 895 C C . LEU A 1 121 ? -4.560 -10.918 12.403 1.00 95.38 121 LEU A C 1
ATOM 897 O O . LEU A 1 121 ? -4.543 -11.162 11.194 1.00 95.38 121 LEU A O 1
ATOM 901 N N . PRO A 1 122 ? -5.609 -11.247 13.168 1.00 95.56 122 PRO A N 1
ATOM 902 C CA . PRO A 1 122 ? -6.753 -11.943 12.613 1.00 95.56 122 PRO A CA 1
ATOM 903 C C . PRO A 1 122 ? -7.584 -10.968 11.768 1.00 95.56 122 PRO A C 1
ATOM 905 O O . PRO A 1 122 ? -8.011 -9.913 12.239 1.00 95.56 122 PRO A O 1
ATOM 908 N N . LEU A 1 123 ? -7.795 -11.301 10.494 1.00 96.44 123 LEU A N 1
A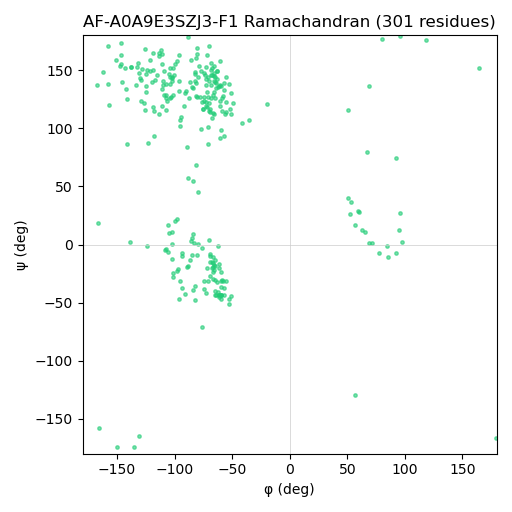TOM 909 C CA . LEU A 1 123 ? -8.441 -10.416 9.522 1.00 96.44 123 LEU A CA 1
ATOM 910 C C . LEU A 1 123 ? -9.936 -10.734 9.395 1.00 96.44 123 LEU A C 1
ATOM 912 O O . LEU A 1 123 ? -10.316 -11.884 9.187 1.00 96.44 123 LEU A O 1
ATOM 916 N N . ALA A 1 124 ? -10.792 -9.716 9.452 1.00 95.00 124 ALA A N 1
ATOM 917 C CA . ALA A 1 124 ? -12.236 -9.834 9.237 1.00 95.00 124 ALA A CA 1
ATOM 918 C C . ALA A 1 124 ? -12.591 -9.794 7.735 1.00 95.00 124 ALA A C 1
ATOM 920 O O . ALA A 1 124 ? -13.363 -8.948 7.279 1.00 95.00 124 ALA A O 1
ATOM 921 N N . VAL A 1 125 ? -11.983 -10.668 6.926 1.00 89.88 125 VAL A N 1
ATOM 922 C CA . VAL A 1 125 ? -12.251 -10.713 5.479 1.00 89.88 125 VAL A CA 1
ATOM 923 C C . VAL A 1 125 ? -13.637 -11.311 5.235 1.00 89.88 125 VAL A C 1
ATOM 925 O O . VAL A 1 125 ? -13.907 -12.436 5.636 1.00 89.88 125 VAL A O 1
ATOM 928 N N . GLY A 1 126 ? -14.511 -10.564 4.558 1.00 84.38 126 GLY A N 1
ATOM 929 C CA . GLY A 1 126 ? -15.888 -10.992 4.272 1.00 84.38 126 GLY A CA 1
ATOM 930 C C . GLY A 1 126 ? -16.920 -10.545 5.310 1.00 84.38 126 GLY A C 1
ATOM 931 O O . GLY A 1 126 ? -18.113 -10.646 5.041 1.00 84.38 126 GLY A O 1
ATOM 932 N N . ASP A 1 127 ? -16.476 -9.966 6.426 1.00 84.19 127 ASP A N 1
ATOM 933 C CA . ASP A 1 127 ? -17.345 -9.345 7.422 1.00 84.19 127 ASP A CA 1
ATOM 934 C C . ASP A 1 127 ? -17.442 -7.836 7.141 1.00 84.19 127 ASP A C 1
ATOM 936 O O . ASP A 1 127 ? -16.477 -7.097 7.377 1.00 84.19 127 ASP A O 1
ATOM 940 N N . PRO A 1 128 ? -18.577 -7.328 6.627 1.00 83.25 128 PRO A N 1
ATOM 941 C CA . PRO A 1 128 ? -18.739 -5.896 6.444 1.00 83.25 128 P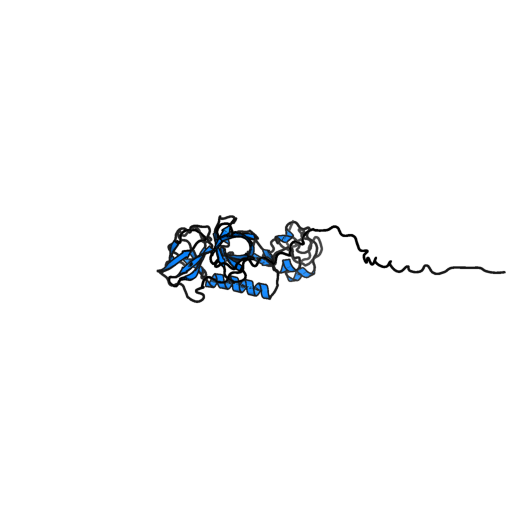RO A CA 1
ATOM 942 C C . PRO A 1 128 ? -18.738 -5.204 7.812 1.00 83.25 128 PRO A C 1
ATOM 944 O O . PRO A 1 128 ? -19.517 -5.537 8.705 1.00 83.25 128 PRO A O 1
ATOM 947 N N . LEU A 1 129 ? -17.865 -4.210 7.976 1.00 90.12 129 LEU A N 1
ATOM 948 C CA . LEU A 1 129 ? -17.861 -3.350 9.158 1.00 90.12 129 LEU A CA 1
ATOM 949 C C . LEU A 1 129 ? -19.159 -2.543 9.165 1.00 90.12 129 LEU A C 1
ATOM 951 O O . LEU A 1 129 ? -19.315 -1.709 8.287 1.00 90.12 129 LEU A O 1
ATOM 955 N N . ALA A 1 130 ? -20.081 -2.769 10.100 1.00 90.56 130 ALA A N 1
ATOM 956 C CA . ALA A 1 130 ? -21.362 -2.060 10.151 1.00 90.56 130 ALA A CA 1
ATOM 957 C C . ALA A 1 130 ? -21.200 -0.567 10.500 1.00 90.56 130 ALA A C 1
ATOM 959 O O . ALA A 1 130 ? -20.198 -0.143 11.080 1.00 90.56 130 ALA A O 1
ATOM 960 N N . GLU A 1 131 ? -22.170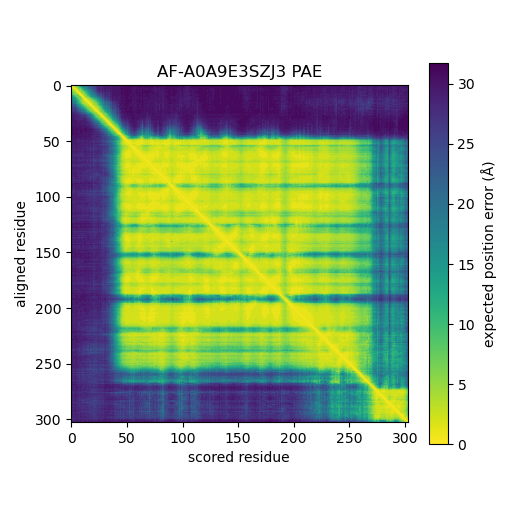 0.255 10.102 1.00 91.88 131 GLU A N 1
ATOM 961 C CA . GLU A 1 131 ? -22.178 1.682 10.445 1.00 91.88 131 GLU A CA 1
ATOM 962 C C . GLU A 1 131 ? -22.340 1.880 11.952 1.00 91.88 131 GLU A C 1
ATOM 964 O O . GLU A 1 131 ? -22.870 1.018 12.654 1.00 91.88 131 GLU A O 1
ATOM 969 N N . ASN A 1 132 ? -21.840 3.007 12.455 1.00 92.06 132 ASN A N 1
ATOM 970 C CA . ASN A 1 132 ? -21.870 3.390 13.867 1.00 92.06 132 ASN A CA 1
ATOM 971 C C . ASN A 1 132 ? -21.220 2.368 14.824 1.00 92.06 132 ASN A C 1
ATOM 973 O O . ASN A 1 132 ? -21.414 2.441 16.036 1.00 92.06 132 ASN A O 1
ATOM 977 N N . THR A 1 133 ? -20.413 1.443 14.294 1.00 93.88 133 THR A N 1
ATOM 978 C CA . THR A 1 133 ? -19.683 0.433 15.072 1.00 93.88 133 THR A CA 1
ATOM 979 C C . THR A 1 133 ? -18.389 1.014 15.633 1.00 93.88 133 THR A C 1
ATOM 981 O O . THR A 1 133 ? -17.697 1.768 14.940 1.00 93.88 133 THR A O 1
ATOM 984 N N . GLY A 1 134 ? -18.053 0.646 16.874 1.00 96.38 134 GLY A N 1
ATOM 985 C CA . GLY A 1 134 ? -16.796 1.014 17.518 1.00 96.38 134 GLY A CA 1
ATOM 986 C C . GLY A 1 134 ? -15.583 0.448 16.782 1.00 96.38 134 GLY A C 1
ATOM 987 O O . GLY A 1 134 ? -15.559 -0.722 16.394 1.00 96.38 134 GLY A O 1
ATOM 988 N N . ILE A 1 135 ? -14.569 1.290 16.599 1.00 97.38 135 ILE A N 1
ATOM 989 C CA . ILE A 1 135 ? -13.284 0.909 16.018 1.00 97.38 135 ILE A CA 1
ATOM 990 C C . ILE A 1 135 ? -12.131 1.363 16.909 1.00 97.38 135 ILE A C 1
ATOM 992 O O . ILE A 1 135 ? -12.217 2.376 17.608 1.00 97.38 135 ILE A O 1
ATOM 996 N N . VAL A 1 136 ? -11.034 0.613 16.853 1.00 97.50 136 VAL A N 1
ATOM 997 C CA . VAL A 1 136 ? -9.785 0.934 17.548 1.00 97.50 136 VAL A CA 1
ATOM 998 C C . VAL A 1 136 ? -8.645 0.937 16.543 1.00 97.50 136 VAL A C 1
ATOM 1000 O O . VAL A 1 136 ? -8.391 -0.072 15.891 1.00 97.50 136 VAL A O 1
ATOM 1003 N N . ILE A 1 137 ? -7.945 2.058 16.434 1.00 97.19 137 ILE A N 1
ATOM 1004 C CA . ILE A 1 137 ? -6.721 2.192 15.648 1.00 97.19 137 ILE A CA 1
ATOM 1005 C C . ILE A 1 137 ? -5.540 1.879 16.560 1.00 97.19 137 ILE A C 1
ATOM 1007 O O . ILE A 1 137 ? -5.443 2.424 17.665 1.00 97.19 137 ILE A O 1
ATOM 1011 N N . VAL A 1 138 ? -4.644 1.009 16.101 1.00 96.75 138 VAL A N 1
ATOM 1012 C CA . VAL A 1 138 ? -3.447 0.632 16.859 1.00 96.75 138 VAL A CA 1
ATOM 1013 C C . VAL A 1 138 ? -2.196 1.030 16.074 1.00 96.75 138 VAL A C 1
ATOM 1015 O O . VAL A 1 138 ? -1.759 0.265 15.217 1.00 96.75 138 VAL A O 1
ATOM 1018 N N . PRO A 1 139 ? -1.630 2.219 16.328 1.00 95.44 139 PRO A N 1
ATOM 1019 C CA . PRO A 1 139 ? -0.359 2.629 15.735 1.00 95.44 139 PRO A CA 1
ATOM 1020 C C . PRO A 1 139 ? 0.828 1.870 16.343 1.00 95.44 139 PRO A C 1
ATOM 1022 O O . PRO A 1 139 ? 0.744 1.304 17.437 1.00 95.44 139 PRO A O 1
ATOM 1025 N N . TYR A 1 140 ? 1.966 1.894 15.657 1.00 95.69 140 TYR A N 1
ATOM 1026 C CA . TYR A 1 140 ? 3.219 1.363 16.180 1.00 95.69 140 TYR A CA 1
ATOM 1027 C C . TYR A 1 140 ? 3.782 2.257 17.293 1.00 95.69 140 TYR A C 1
ATOM 1029 O O . TYR A 1 140 ? 4.122 3.410 17.053 1.00 95.69 140 TYR A O 1
ATOM 1037 N N . GLN A 1 141 ? 3.912 1.705 18.505 1.00 91.62 141 GLN A N 1
ATOM 1038 C CA . GLN A 1 141 ? 4.496 2.370 19.686 1.00 91.62 141 GLN A CA 1
ATOM 1039 C C . GLN A 1 141 ? 3.903 3.750 20.033 1.00 91.62 141 GLN A C 1
ATOM 1041 O O . GLN A 1 141 ? 4.562 4.573 20.666 1.00 91.62 141 GLN A O 1
ATOM 1046 N N . LEU A 1 142 ? 2.652 4.000 19.651 1.00 91.75 142 LEU A N 1
ATOM 1047 C CA . LEU A 1 142 ? 1.913 5.214 19.989 1.00 91.75 142 LEU A CA 1
ATOM 1048 C C . LEU A 1 142 ? 0.584 4.837 20.656 1.00 91.75 142 LEU A C 1
ATOM 1050 O O . LEU A 1 142 ? 0.173 3.672 20.663 1.00 91.75 142 LEU A O 1
ATOM 1054 N N . ASP A 1 143 ? -0.093 5.828 21.231 1.00 94.25 143 ASP A N 1
ATOM 1055 C CA . ASP A 1 143 ? -1.361 5.606 21.918 1.00 94.25 143 ASP A CA 1
ATOM 1056 C C . ASP A 1 143 ? -2.467 5.163 20.954 1.00 94.25 143 ASP A C 1
ATOM 1058 O O . ASP A 1 143 ? -2.610 5.666 19.836 1.00 94.25 143 ASP A O 1
ATOM 1062 N N . ARG A 1 144 ? -3.292 4.216 21.415 1.00 95.69 144 ARG A N 1
ATOM 1063 C CA . ARG A 1 144 ? -4.453 3.727 20.660 1.00 95.69 144 ARG A CA 1
ATOM 1064 C C . ARG A 1 144 ? -5.463 4.856 20.481 1.00 95.69 144 ARG A C 1
ATOM 1066 O O . ARG A 1 144 ? -5.770 5.574 21.432 1.00 95.69 144 ARG A O 1
ATOM 1073 N N . VAL A 1 145 ? -6.054 4.939 19.293 1.00 96.25 145 VAL A N 1
ATOM 1074 C CA . VAL A 1 145 ? -7.123 5.902 19.001 1.00 96.25 145 VAL A CA 1
ATOM 1075 C C . VAL A 1 145 ? -8.450 5.166 18.899 1.00 96.25 145 VAL A C 1
ATOM 1077 O O . VAL A 1 145 ? -8.575 4.179 18.176 1.00 96.25 145 VAL A O 1
ATOM 1080 N N . TYR A 1 146 ? -9.447 5.650 19.633 1.00 96.62 146 TYR A N 1
ATOM 1081 C CA . TYR A 1 146 ? -10.795 5.091 19.654 1.00 96.62 146 TYR A CA 1
ATOM 1082 C C . TYR A 1 146 ? -11.731 5.980 18.842 1.00 96.62 146 TYR A C 1
ATOM 1084 O O . TYR A 1 146 ? -11.675 7.204 18.950 1.00 96.62 146 TYR A O 1
ATOM 1092 N N . GLY A 1 147 ? -12.609 5.363 18.060 1.00 95.50 147 GLY A N 1
ATOM 1093 C CA . GLY A 1 147 ? -13.613 6.072 17.276 1.00 95.50 147 GLY A CA 1
ATOM 1094 C C . GLY A 1 147 ? -14.688 5.127 16.771 1.00 95.50 147 GLY A C 1
ATOM 1095 O O . GLY A 1 147 ? -14.901 4.043 17.324 1.00 95.50 147 GLY A O 1
ATOM 1096 N N . ARG A 1 148 ? -15.379 5.529 15.710 1.00 96.06 148 ARG A N 1
ATOM 1097 C CA . ARG A 1 148 ? -16.449 4.754 15.078 1.00 96.06 148 ARG A CA 1
ATOM 1098 C C . ARG A 1 148 ? -16.355 4.809 13.562 1.00 96.06 148 ARG A C 1
ATOM 1100 O O . ARG A 1 148 ? -15.910 5.803 12.984 1.00 96.06 148 ARG A O 1
ATOM 1107 N N . ARG A 1 149 ? -16.859 3.764 12.894 1.00 94.69 149 ARG A N 1
ATOM 1108 C CA . ARG A 1 149 ? -17.261 3.891 11.486 1.00 94.69 149 ARG A CA 1
ATOM 1109 C C . ARG A 1 149 ? -18.457 4.833 11.452 1.00 94.69 149 ARG A C 1
ATOM 1111 O O . ARG A 1 149 ? -19.516 4.481 11.964 1.00 94.69 149 ARG A O 1
ATOM 1118 N N . ARG A 1 150 ? -18.304 6.015 10.863 1.00 91.50 150 ARG A N 1
ATOM 1119 C CA . ARG A 1 150 ? -19.432 6.943 10.741 1.00 91.50 150 ARG A CA 1
ATOM 1120 C C . ARG A 1 150 ? -20.341 6.528 9.591 1.00 91.50 150 ARG A C 1
ATOM 1122 O O . ARG A 1 150 ? -19.899 5.919 8.621 1.00 91.50 150 ARG A O 1
ATOM 1129 N N . GLU A 1 151 ? -21.601 6.900 9.679 1.00 87.94 151 GLU A N 1
ATOM 1130 C CA . GLU A 1 151 ? -22.488 6.903 8.523 1.00 87.94 151 GLU A CA 1
ATOM 1131 C C . GLU A 1 151 ? -22.146 8.096 7.615 1.00 87.94 151 GLU A C 1
ATOM 1133 O O . GLU A 1 151 ? -21.697 9.154 8.075 1.00 87.94 151 GLU A O 1
ATOM 1138 N N . THR A 1 152 ? -22.312 7.941 6.303 1.00 80.94 152 THR A N 1
ATOM 1139 C CA . THR A 1 152 ? -22.165 9.066 5.378 1.00 80.94 152 THR A CA 1
ATOM 1140 C C . THR A 1 152 ? -23.178 8.988 4.249 1.00 80.94 152 THR A C 1
ATOM 1142 O O . THR A 1 152 ? -23.331 7.957 3.607 1.00 80.94 152 THR A O 1
ATOM 1145 N N . GLY A 1 153 ? -23.827 10.116 3.955 1.00 74.06 153 GLY A N 1
ATOM 1146 C CA . GLY A 1 153 ? -24.679 10.255 2.772 1.00 74.06 153 GLY A CA 1
ATOM 1147 C C . GLY A 1 153 ? -23.901 10.518 1.476 1.00 74.06 153 GLY A C 1
ATOM 1148 O O . GLY A 1 153 ? -24.509 10.717 0.428 1.00 74.06 153 GLY A O 1
ATOM 1149 N N . ARG A 1 154 ? -22.561 10.587 1.527 1.00 77.94 154 ARG A N 1
ATOM 1150 C CA . ARG A 1 154 ? -21.719 10.799 0.341 1.00 77.94 154 ARG A CA 1
ATOM 1151 C C . ARG A 1 154 ? -21.396 9.465 -0.325 1.00 77.94 154 ARG A C 1
ATOM 1153 O O . ARG A 1 154 ? -21.043 8.504 0.349 1.00 77.94 154 ARG A O 1
ATOM 1160 N N . SER A 1 155 ? -21.409 9.443 -1.656 1.00 80.44 155 SER A N 1
ATOM 1161 C CA . SER A 1 155 ? -20.864 8.315 -2.413 1.00 80.44 155 SER A CA 1
ATOM 1162 C C . SER A 1 155 ? -19.347 8.261 -2.216 1.00 80.44 155 SER A C 1
ATOM 1164 O O . SER A 1 155 ? -18.624 9.126 -2.711 1.00 80.44 155 SER A O 1
ATOM 1166 N N . LEU A 1 156 ? -18.868 7.264 -1.475 1.00 85.88 156 LEU A N 1
ATOM 1167 C CA . LEU A 1 156 ? -17.444 6.983 -1.296 1.00 85.88 156 LEU A CA 1
ATOM 1168 C C . LEU A 1 156 ? -16.986 5.874 -2.238 1.00 85.88 156 LEU A C 1
ATOM 1170 O O . LEU A 1 156 ? -17.783 5.050 -2.688 1.00 85.88 156 LEU A O 1
ATOM 1174 N N . ALA A 1 157 ? -15.682 5.835 -2.510 1.00 89.56 157 ALA A N 1
ATOM 1175 C CA . ALA A 1 157 ? -15.097 4.705 -3.210 1.00 89.56 157 ALA A CA 1
ATOM 1176 C C . ALA A 1 157 ? -15.337 3.410 -2.398 1.00 89.56 157 ALA A C 1
ATOM 1178 O O . ALA A 1 157 ? -15.113 3.423 -1.187 1.00 89.56 157 ALA A O 1
ATOM 1179 N N . PRO A 1 158 ? -15.727 2.279 -3.021 1.00 90.06 158 PRO A N 1
ATOM 1180 C CA . PRO A 1 158 ? -16.136 1.064 -2.296 1.00 90.06 158 PRO A CA 1
ATOM 1181 C C . PRO A 1 158 ? -15.064 0.430 -1.399 1.00 90.06 158 PRO A C 1
ATOM 1183 O O . PRO A 1 158 ? -15.363 -0.428 -0.575 1.00 90.06 158 PRO A O 1
ATOM 1186 N N . HIS A 1 159 ? -13.796 0.793 -1.593 1.00 93.00 159 HIS A N 1
ATO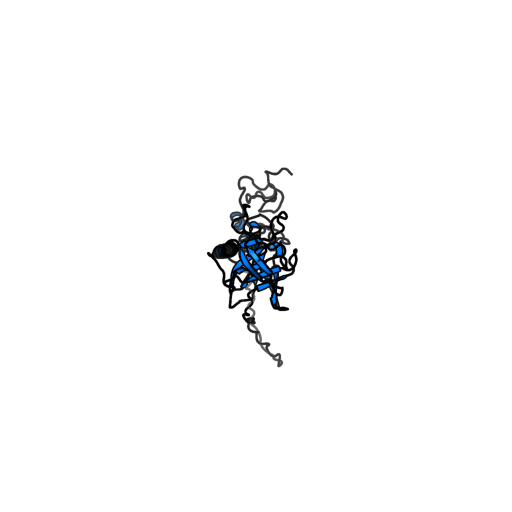M 1187 C CA . HIS A 1 159 ? -12.688 0.308 -0.777 1.00 93.00 159 HIS A CA 1
ATOM 1188 C C . HIS A 1 159 ? -12.483 1.130 0.503 1.00 93.00 159 HIS A C 1
ATOM 1190 O O . HIS A 1 159 ? -11.701 0.704 1.347 1.00 93.00 159 HIS A O 1
ATOM 1196 N N . LEU A 1 160 ? -13.167 2.268 0.658 1.00 94.06 160 LEU A N 1
ATOM 1197 C CA . LEU A 1 160 ? -13.039 3.157 1.808 1.00 94.06 160 LEU A CA 1
ATOM 1198 C C . LEU A 1 160 ? -14.227 3.021 2.757 1.00 94.06 160 LEU A C 1
ATOM 1200 O O . LEU A 1 160 ? -15.375 2.933 2.326 1.00 94.06 160 LEU A O 1
ATOM 1204 N N . PHE A 1 161 ? -13.952 3.136 4.053 1.00 94.06 161 PHE A N 1
ATOM 1205 C CA . PHE A 1 161 ? -14.959 3.435 5.061 1.00 94.06 161 PHE A CA 1
ATOM 1206 C C . PHE A 1 161 ? -14.624 4.742 5.781 1.00 94.06 161 PHE A C 1
ATOM 1208 O O . PHE A 1 161 ? -13.460 5.021 6.084 1.00 94.06 161 PHE A O 1
ATOM 1215 N N . PRO A 1 162 ? -15.636 5.566 6.071 1.00 93.88 162 PRO A N 1
ATOM 1216 C CA . PRO A 1 162 ? -15.431 6.810 6.786 1.00 93.88 162 PRO A CA 1
ATOM 1217 C C . PRO A 1 162 ? -15.356 6.568 8.298 1.00 93.88 162 PRO A C 1
ATOM 1219 O O . PRO A 1 162 ? -16.047 5.702 8.839 1.00 93.88 162 PRO A O 1
ATOM 1222 N N . THR A 1 163 ? -14.569 7.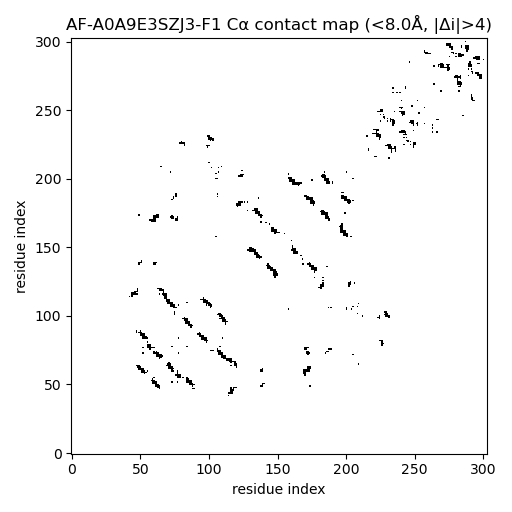385 8.996 1.00 94.06 163 THR A N 1
ATOM 1223 C CA . THR A 1 163 ? -14.501 7.381 10.466 1.00 94.06 163 THR A CA 1
ATOM 1224 C C . THR A 1 163 ? -14.939 8.731 11.036 1.00 94.06 163 THR A C 1
ATOM 1226 O O . THR A 1 163 ? -15.043 9.710 10.296 1.00 94.06 163 THR A O 1
ATOM 1229 N N . ASP A 1 164 ? -15.232 8.787 12.333 1.00 93.88 164 ASP A N 1
ATOM 1230 C CA . ASP A 1 164 ? -15.422 10.035 13.089 1.00 93.88 164 ASP A CA 1
ATOM 1231 C C . ASP A 1 164 ? -14.099 10.636 13.606 1.00 93.88 164 ASP A C 1
ATOM 1233 O O . ASP A 1 164 ? -14.093 11.661 14.288 1.00 93.88 164 ASP A O 1
ATOM 1237 N N . ILE A 1 165 ? -12.973 10.036 13.227 1.00 92.88 165 ILE A N 1
ATOM 1238 C CA . ILE A 1 165 ? -11.635 10.427 13.650 1.00 92.88 165 ILE A CA 1
ATOM 1239 C C . ILE A 1 165 ? -11.146 11.538 12.726 1.00 92.88 165 ILE A C 1
ATOM 1241 O O . ILE A 1 165 ? -11.307 11.472 11.507 1.00 92.88 165 ILE A O 1
ATOM 1245 N N . VAL A 1 166 ? -10.556 12.579 13.308 1.00 89.94 166 VAL A N 1
ATOM 1246 C CA . VAL A 1 166 ? -10.068 13.761 12.572 1.00 89.94 166 VAL A CA 1
ATOM 1247 C C . VAL A 1 166 ? -8.558 13.749 12.361 1.00 89.94 166 VAL A C 1
ATOM 1249 O O . VAL A 1 166 ? -8.050 14.343 11.414 1.00 89.94 166 VAL A O 1
ATOM 1252 N N . GLN A 1 167 ? -7.830 13.044 13.224 1.00 87.75 167 GLN A N 1
ATOM 1253 C CA . GLN A 1 167 ? -6.381 12.959 13.173 1.00 87.75 167 GLN A CA 1
ATOM 1254 C C . GLN A 1 167 ? -5.920 11.578 13.627 1.00 87.75 167 GLN A C 1
ATOM 1256 O O . GLN A 1 167 ? -6.437 11.022 14.594 1.00 87.75 167 GLN A O 1
ATOM 1261 N N . VAL A 1 168 ? -4.921 11.062 12.920 1.00 88.62 168 VAL A N 1
ATOM 1262 C CA . VAL A 1 168 ? -4.163 9.870 13.293 1.00 88.62 168 VAL A CA 1
ATOM 1263 C C . VAL A 1 168 ? -2.785 10.270 13.831 1.00 88.62 168 VAL A C 1
ATOM 1265 O O . VAL A 1 168 ? -2.286 11.348 13.475 1.00 88.62 168 VAL A O 1
ATOM 1268 N N . PRO A 1 169 ? -2.198 9.453 14.721 1.00 88.38 169 PRO A N 1
ATOM 1269 C CA . PRO A 1 169 ? -0.970 9.792 15.432 1.00 88.38 169 PRO A CA 1
ATOM 1270 C C . PRO A 1 169 ? 0.271 9.770 14.529 1.00 88.38 169 PRO A C 1
ATOM 1272 O O . PRO A 1 169 ? 1.253 10.433 14.856 1.00 88.38 169 PRO A O 1
ATOM 1275 N N . ASP A 1 170 ? 0.215 9.086 13.383 1.00 94.00 170 ASP A N 1
ATOM 1276 C CA . ASP A 1 170 ? 1.294 9.056 12.399 1.00 94.00 170 ASP A CA 1
ATOM 1277 C C . ASP A 1 170 ? 0.790 9.330 10.958 1.00 94.00 170 ASP A C 1
ATOM 1279 O O . ASP A 1 170 ? -0.279 9.924 10.743 1.00 94.00 170 ASP A O 1
ATOM 1283 N N . ALA A 1 171 ? 1.605 9.035 9.943 1.00 93.81 171 ALA A N 1
ATOM 1284 C CA . ALA A 1 171 ? 1.271 9.285 8.541 1.00 93.81 171 ALA A CA 1
ATOM 1285 C C . ALA A 1 171 ? 0.272 8.276 7.929 1.00 93.81 171 ALA A C 1
ATOM 1287 O O . ALA A 1 171 ? -0.157 8.471 6.789 1.00 93.81 171 ALA A O 1
ATOM 1288 N N . GLY A 1 172 ? -0.159 7.255 8.669 1.00 95.19 172 GLY A N 1
ATOM 1289 C CA . GLY A 1 172 ? -1.124 6.251 8.238 1.00 95.19 172 GLY A CA 1
ATOM 1290 C C . GLY A 1 172 ? -0.545 4.833 8.220 1.00 95.19 172 GLY A C 1
ATOM 1291 O O . GLY A 1 172 ? 0.660 4.614 8.360 1.00 95.19 172 GLY A O 1
ATOM 1292 N N . GLY A 1 173 ? -1.403 3.861 7.912 1.00 97.06 173 GLY A N 1
ATOM 1293 C CA . GLY A 1 173 ? -1.035 2.447 7.782 1.00 97.06 173 GLY A CA 1
ATOM 1294 C C . GLY A 1 173 ? -1.313 1.623 9.035 1.00 97.06 173 GLY A C 1
ATOM 1295 O O . GLY A 1 173 ? -1.064 0.417 9.056 1.00 97.06 173 GLY A O 1
ATOM 1296 N N . GLU A 1 174 ? -1.878 2.250 10.063 1.00 97.56 174 GLU A N 1
ATOM 1297 C CA . GLU A 1 174 ? -2.305 1.586 11.281 1.00 97.56 174 GLU A CA 1
ATOM 1298 C C . GLU A 1 174 ? -3.433 0.579 10.993 1.00 97.56 174 GLU A C 1
ATOM 1300 O O . GLU A 1 174 ? -4.402 0.921 10.301 1.00 97.56 174 GLU A O 1
ATOM 1305 N N . PRO A 1 175 ? -3.379 -0.643 11.550 1.00 97.94 175 PRO A N 1
ATOM 1306 C CA . PRO A 1 175 ? -4.519 -1.548 11.536 1.00 97.94 175 PRO A CA 1
ATOM 1307 C C . PRO A 1 175 ? -5.688 -0.984 12.351 1.00 97.94 175 PRO A C 1
ATOM 1309 O O . PRO A 1 175 ? -5.527 -0.439 13.449 1.00 97.94 175 PRO A O 1
ATOM 1312 N N . VAL A 1 176 ? -6.890 -1.179 11.815 1.00 97.81 176 VAL A N 1
ATOM 1313 C CA . VAL A 1 176 ? -8.161 -0.818 12.444 1.00 97.81 176 VAL A CA 1
ATOM 1314 C C . VAL A 1 176 ? -8.852 -2.086 12.914 1.00 97.81 176 VAL A C 1
ATOM 1316 O O . VAL A 1 176 ? -9.133 -2.968 12.104 1.00 97.81 176 VAL A O 1
ATOM 1319 N N . PHE A 1 177 ? -9.165 -2.163 14.202 1.00 97.44 177 PHE A N 1
ATOM 1320 C CA . PHE A 1 177 ? -9.822 -3.302 14.835 1.00 97.44 177 PHE A CA 1
ATOM 1321 C C . PHE A 1 177 ? -11.289 -3.011 15.128 1.00 97.44 177 PHE A C 1
ATOM 1323 O O . PHE A 1 177 ? -11.646 -1.888 15.483 1.00 97.44 177 PHE A O 1
ATOM 1330 N N . ASN A 1 178 ? -12.125 -4.042 15.035 1.00 94.81 178 ASN A N 1
ATOM 1331 C CA . ASN A 1 178 ? -13.472 -4.028 15.601 1.00 94.81 178 ASN A CA 1
ATOM 1332 C C . ASN A 1 178 ? -13.475 -4.507 17.066 1.00 94.81 178 ASN A C 1
ATOM 1334 O O . ASN A 1 178 ? -12.458 -4.927 17.620 1.00 94.81 178 ASN A O 1
ATOM 1338 N N . GLU A 1 179 ? -14.654 -4.502 17.685 1.00 91.94 179 GLU A N 1
ATOM 1339 C CA . GLU A 1 179 ? -14.863 -4.951 19.069 1.00 91.94 179 GLU A CA 1
ATOM 1340 C C . GLU A 1 179 ? -14.480 -6.424 19.307 1.00 91.94 179 GLU A C 1
ATOM 1342 O O . GLU A 1 179 ? -14.121 -6.796 20.422 1.00 91.94 179 GLU A O 1
ATOM 1347 N N . ARG A 1 180 ? -14.469 -7.256 18.254 1.00 93.25 180 ARG A N 1
ATOM 1348 C CA . ARG A 1 180 ? -14.057 -8.671 18.303 1.00 93.25 180 ARG A CA 1
ATOM 1349 C C . ARG A 1 180 ? -12.538 -8.862 18.190 1.00 93.25 180 ARG A C 1
ATOM 1351 O O . ARG A 1 180 ? -12.092 -9.990 18.024 1.00 93.25 180 ARG A O 1
ATOM 1358 N N . GLN A 1 181 ? -11.752 -7.782 18.246 1.00 93.56 181 GLN A N 1
ATOM 1359 C CA . GLN A 1 181 ? -10.294 -7.786 18.045 1.00 93.56 181 GLN A CA 1
ATOM 1360 C C . GLN A 1 181 ? -9.857 -8.328 16.672 1.00 93.56 181 GLN A C 1
ATOM 1362 O O . GLN A 1 181 ? -8.745 -8.828 16.523 1.00 93.56 181 GLN A O 1
ATOM 1367 N N . MET A 1 182 ? -10.706 -8.181 15.652 1.00 96.56 182 MET A N 1
ATOM 1368 C CA . MET A 1 182 ? -10.376 -8.525 14.268 1.00 96.56 182 MET A CA 1
ATOM 1369 C C . MET A 1 182 ? -10.049 -7.261 13.474 1.00 96.56 182 MET A C 1
ATOM 1371 O O . MET A 1 182 ? -10.737 -6.246 13.615 1.00 96.56 182 MET A O 1
ATOM 1375 N N . VAL A 1 183 ? -9.047 -7.328 12.597 1.00 97.88 183 VAL A N 1
ATOM 1376 C CA . VAL A 1 183 ? -8.683 -6.223 11.703 1.00 97.88 183 VAL A CA 1
ATOM 1377 C C . VAL A 1 183 ? -9.732 -6.086 10.606 1.00 97.88 183 VAL A C 1
ATOM 1379 O O . VAL A 1 183 ? -9.936 -6.997 9.806 1.00 97.88 183 VAL A O 1
ATOM 1382 N N . VAL A 1 184 ? -10.383 -4.928 10.557 1.00 97.81 184 VAL A N 1
ATOM 1383 C CA . VAL A 1 184 ? -11.410 -4.561 9.568 1.00 97.81 184 VAL A CA 1
ATOM 1384 C C . VAL A 1 184 ? -10.882 -3.624 8.484 1.00 97.81 184 VAL A C 1
ATOM 1386 O O . VAL A 1 184 ? -11.525 -3.452 7.444 1.00 97.81 184 VAL A O 1
ATOM 1389 N N . GLY A 1 185 ? -9.695 -3.050 8.681 1.00 97.50 185 GLY A N 1
ATOM 1390 C CA . GLY A 1 185 ? -9.058 -2.197 7.691 1.00 97.50 185 GLY A CA 1
ATOM 1391 C C . GLY A 1 185 ? -7.719 -1.627 8.120 1.00 97.50 185 GLY A C 1
ATOM 1392 O O . GLY A 1 185 ? -7.127 -2.059 9.106 1.00 97.50 185 GLY A O 1
ATOM 1393 N N . MET A 1 186 ? -7.273 -0.640 7.356 1.00 97.69 186 MET A N 1
ATOM 1394 C CA . MET A 1 186 ? -6.038 0.106 7.561 1.00 97.69 186 MET A CA 1
ATOM 1395 C C . MET A 1 186 ? -6.324 1.599 7.407 1.00 97.69 186 MET A C 1
ATOM 1397 O O . MET A 1 186 ? -7.033 1.984 6.479 1.00 97.69 186 MET A O 1
ATOM 1401 N N . MET A 1 187 ? -5.787 2.446 8.276 1.00 96.69 187 MET A N 1
ATOM 1402 C CA . MET A 1 187 ? -5.976 3.892 8.162 1.00 96.69 187 MET A CA 1
ATOM 1403 C C . MET A 1 187 ? -5.228 4.478 6.964 1.00 96.69 187 MET A C 1
ATOM 1405 O O . MET A 1 187 ? -4.092 4.100 6.680 1.00 96.69 187 MET A O 1
ATOM 1409 N N . THR A 1 188 ? -5.860 5.432 6.279 1.00 93.62 188 THR A N 1
ATOM 1410 C CA . THR A 1 188 ? -5.271 6.197 5.173 1.00 93.62 188 THR A CA 1
ATOM 1411 C C . THR A 1 188 ? -5.470 7.697 5.381 1.00 93.62 188 THR A C 1
ATOM 1413 O O . THR A 1 188 ? -6.511 8.158 5.862 1.00 93.62 188 THR A O 1
ATOM 1416 N N . ARG A 1 189 ? -4.456 8.474 4.985 1.00 80.50 189 ARG A N 1
ATOM 1417 C CA . ARG A 1 189 ? -4.506 9.944 4.933 1.00 80.50 189 ARG A CA 1
ATOM 1418 C C . ARG A 1 189 ? -4.621 10.488 3.510 1.00 80.50 189 ARG A C 1
ATOM 1420 O O . ARG A 1 189 ? -4.799 11.689 3.333 1.00 80.50 189 ARG A O 1
ATOM 1427 N N . ASN A 1 190 ? -4.536 9.629 2.499 1.00 71.88 190 ASN A N 1
ATOM 1428 C CA . ASN A 1 190 ? -4.493 10.024 1.094 1.00 71.88 190 ASN A CA 1
ATOM 1429 C C . ASN A 1 190 ? -5.899 10.156 0.498 1.00 71.88 190 ASN A C 1
ATOM 1431 O O . ASN A 1 190 ? -6.275 9.483 -0.460 1.00 71.88 190 ASN A O 1
ATOM 1435 N N . ILE A 1 191 ? -6.708 11.005 1.118 1.00 68.69 191 ILE A N 1
ATOM 1436 C CA . ILE A 1 191 ? -8.087 11.271 0.719 1.00 68.69 191 ILE A CA 1
ATOM 1437 C C . ILE A 1 191 ? -8.318 12.781 0.681 1.00 68.69 191 ILE A C 1
ATOM 1439 O O . ILE A 1 191 ? -7.615 13.547 1.337 1.00 68.69 191 ILE A O 1
ATOM 1443 N N . SER A 1 192 ? -9.261 13.227 -0.157 1.00 59.88 192 SER A N 1
ATOM 1444 C CA . SER A 1 192 ? -9.401 14.649 -0.502 1.00 59.88 192 SER A CA 1
ATOM 1445 C C . SER A 1 192 ? -9.494 15.556 0.735 1.00 59.88 192 SER A C 1
ATOM 1447 O O . SER A 1 192 ? -10.260 15.270 1.660 1.00 59.88 192 SER A O 1
ATOM 1449 N N . SER A 1 193 ? -8.810 16.700 0.685 1.00 60.88 193 SER A N 1
ATOM 1450 C CA . SER A 1 193 ? -8.703 17.714 1.750 1.00 60.88 193 SER A CA 1
ATOM 1451 C C . SER A 1 193 ? -10.020 18.390 2.166 1.00 60.88 193 SER A C 1
ATOM 1453 O O . SER A 1 193 ? -10.030 19.232 3.057 1.00 60.88 193 SER A O 1
ATOM 1455 N N . SER A 1 194 ? -11.144 18.039 1.537 1.00 66.69 194 SER A N 1
ATOM 1456 C CA . SER A 1 194 ? -12.464 18.616 1.822 1.00 66.69 194 SER A CA 1
ATOM 1457 C C . SER A 1 194 ? -13.160 18.016 3.054 1.00 66.69 194 SER A C 1
ATOM 1459 O O . SER A 1 194 ? -14.216 18.499 3.465 1.00 66.69 194 SER A O 1
ATOM 1461 N N . SER A 1 195 ? -12.614 16.939 3.626 1.00 74.06 195 SER A N 1
ATOM 1462 C CA . SER A 1 195 ? -13.149 16.259 4.808 1.00 74.06 195 SER A CA 1
ATOM 1463 C C . SER A 1 195 ? -12.241 16.505 6.006 1.00 74.06 195 SER A C 1
ATOM 1465 O O . SER A 1 195 ? -11.052 16.224 5.933 1.00 74.06 195 SER A O 1
ATOM 1467 N N . ALA A 1 196 ? -12.811 16.947 7.130 1.00 82.88 196 ALA A N 1
ATOM 1468 C CA . ALA A 1 196 ? -12.092 17.020 8.407 1.00 82.88 196 ALA A CA 1
ATOM 1469 C C . ALA A 1 196 ? -11.766 15.632 8.991 1.00 82.88 196 ALA A C 1
ATOM 1471 O O . ALA A 1 196 ? -10.970 15.525 9.914 1.00 82.88 196 ALA A O 1
ATOM 1472 N N . TYR A 1 197 ? -12.405 14.582 8.470 1.00 87.94 197 TYR A N 1
ATOM 1473 C CA . TYR A 1 197 ? -12.271 13.212 8.950 1.00 87.94 197 TYR A CA 1
ATOM 1474 C C . TYR A 1 197 ? -11.330 12.387 8.084 1.00 87.94 197 TYR A C 1
ATOM 1476 O O . TYR A 1 197 ? -11.354 12.525 6.855 1.00 87.94 197 TYR A O 1
ATOM 1484 N N . VAL A 1 198 ? -10.603 11.479 8.728 1.00 91.06 198 VAL A N 1
ATOM 1485 C CA . VAL A 1 198 ? -9.780 10.448 8.093 1.00 91.06 198 VAL A CA 1
ATOM 1486 C C . VAL A 1 198 ? -10.605 9.202 7.758 1.00 91.06 198 VAL A C 1
ATOM 1488 O O . VAL A 1 198 ? -11.684 8.956 8.311 1.00 91.06 198 VAL A O 1
ATOM 1491 N N . TYR A 1 199 ? -10.104 8.410 6.816 1.00 94.19 199 TYR A N 1
ATOM 1492 C CA . TYR A 1 199 ? -10.794 7.234 6.296 1.00 94.19 199 TYR A CA 1
ATOM 1493 C C . TYR A 1 199 ? -9.928 6.003 6.523 1.00 94.19 199 TYR A C 1
ATOM 1495 O O . TYR A 1 199 ? -8.711 6.095 6.688 1.00 94.19 199 TYR A O 1
ATOM 1503 N N . GLY A 1 200 ? -10.570 4.844 6.522 1.00 95.38 200 GLY A N 1
ATOM 1504 C CA . GLY A 1 200 ? -9.879 3.571 6.460 1.00 95.38 200 GLY A CA 1
ATOM 1505 C C . GLY A 1 200 ? -10.094 2.902 5.111 1.00 95.38 200 GLY A C 1
ATOM 1506 O O . GLY A 1 200 ? -11.141 3.053 4.484 1.00 95.38 200 GLY A O 1
ATOM 1507 N N . VAL A 1 201 ? -9.105 2.135 4.678 1.00 96.81 201 VAL A N 1
ATOM 1508 C CA . VAL A 1 201 ? -9.198 1.181 3.576 1.00 96.81 201 VAL A CA 1
ATOM 1509 C C . VAL A 1 201 ? -9.687 -0.144 4.150 1.00 96.81 201 VAL A C 1
ATOM 1511 O O . VAL A 1 201 ? -9.099 -0.672 5.094 1.00 96.81 201 VAL A O 1
ATOM 1514 N N . HIS A 1 202 ? -10.765 -0.699 3.601 1.00 97.31 202 HIS A N 1
ATOM 1515 C CA . HIS A 1 202 ? -11.305 -1.990 4.024 1.00 97.31 202 HIS A CA 1
ATOM 1516 C C . HIS A 1 202 ? -10.261 -3.106 3.915 1.00 97.31 202 HIS A C 1
ATOM 1518 O O . HIS A 1 202 ? -9.571 -3.222 2.899 1.00 97.31 202 HIS A O 1
ATOM 1524 N N . ILE A 1 203 ? -10.219 -4.005 4.905 1.00 98.00 203 ILE A N 1
ATOM 1525 C CA . ILE A 1 203 ? -9.262 -5.123 4.914 1.00 98.00 203 ILE A CA 1
ATOM 1526 C C . ILE A 1 203 ? -9.437 -6.038 3.699 1.00 98.00 203 ILE A C 1
ATOM 1528 O O . ILE A 1 203 ? -8.464 -6.542 3.155 1.00 98.00 203 ILE A O 1
ATOM 1532 N N . ALA A 1 204 ? -10.664 -6.174 3.189 1.00 97.25 204 ALA A N 1
ATOM 1533 C CA . ALA A 1 204 ? -10.931 -6.915 1.960 1.00 97.25 204 ALA A CA 1
ATOM 1534 C C . ALA A 1 204 ? -10.252 -6.290 0.726 1.00 97.25 204 ALA A C 1
ATOM 1536 O O . ALA A 1 204 ? -9.866 -7.012 -0.189 1.00 97.25 204 ALA A O 1
ATOM 1537 N N . ALA A 1 205 ? -10.095 -4.963 0.672 1.00 97.19 205 ALA A N 1
ATOM 1538 C CA . ALA A 1 205 ? -9.360 -4.306 -0.408 1.00 97.19 205 ALA A CA 1
ATOM 1539 C C . ALA A 1 205 ? -7.850 -4.543 -0.280 1.00 97.19 205 ALA A C 1
ATOM 1541 O O . ALA A 1 205 ? -7.209 -4.876 -1.272 1.00 97.19 205 ALA A O 1
ATOM 1542 N N . VAL A 1 206 ? -7.313 -4.461 0.940 1.00 98.19 206 VAL A N 1
ATOM 1543 C CA . VAL A 1 206 ? -5.916 -4.809 1.239 1.00 98.19 206 VAL A CA 1
ATOM 1544 C C . VAL A 1 206 ? -5.615 -6.272 0.885 1.00 98.19 206 VAL A C 1
ATOM 1546 O O . VAL A 1 206 ? -4.604 -6.550 0.245 1.00 98.19 206 VAL A O 1
ATOM 1549 N N . GLN A 1 207 ? -6.515 -7.199 1.219 1.00 97.81 207 GLN A N 1
ATOM 1550 C CA . GLN A 1 207 ? -6.369 -8.612 0.869 1.00 97.81 207 GLN A CA 1
ATOM 1551 C C . GLN A 1 207 ? -6.339 -8.811 -0.652 1.00 97.81 207 GLN A C 1
ATOM 1553 O O . GLN A 1 207 ? -5.459 -9.497 -1.161 1.00 97.81 207 GLN A O 1
ATOM 1558 N N . ARG A 1 208 ? -7.217 -8.128 -1.402 1.00 97.50 208 ARG A N 1
ATOM 1559 C CA . ARG A 1 208 ? -7.181 -8.163 -2.874 1.00 97.50 208 ARG A CA 1
ATOM 1560 C C . ARG A 1 208 ? -5.859 -7.647 -3.444 1.00 97.50 208 ARG A C 1
ATOM 1562 O O . ARG A 1 208 ? -5.384 -8.192 -4.435 1.00 97.50 208 ARG A O 1
ATOM 1569 N N . CYS A 1 209 ? -5.251 -6.625 -2.840 1.00 98.06 209 CYS A N 1
ATOM 1570 C CA . CYS A 1 209 ? -3.923 -6.149 -3.240 1.00 98.06 209 CYS A CA 1
ATOM 1571 C C . CYS A 1 209 ? -2.862 -7.250 -3.101 1.00 98.06 209 CYS A C 1
ATOM 1573 O O . CYS A 1 209 ? -2.033 -7.427 -3.997 1.00 98.06 209 CYS A O 1
ATOM 1575 N N . LEU A 1 210 ? -2.902 -8.004 -1.998 1.00 97.81 210 LEU A N 1
ATOM 1576 C CA . LEU A 1 210 ? -2.016 -9.144 -1.777 1.00 97.81 210 LEU A CA 1
ATOM 1577 C C . LEU A 1 210 ? -2.277 -10.270 -2.787 1.00 97.81 210 LEU A C 1
ATOM 1579 O O . LEU A 1 210 ? -1.330 -10.809 -3.358 1.00 97.81 210 LEU A O 1
ATOM 1583 N N . ASP A 1 211 ? -3.544 -10.586 -3.058 1.00 97.00 211 ASP A N 1
ATOM 1584 C CA . ASP A 1 211 ? -3.924 -11.620 -4.024 1.00 97.00 211 ASP A CA 1
ATOM 1585 C C . ASP A 1 211 ? -3.432 -11.276 -5.439 1.00 97.00 211 ASP A C 1
ATOM 1587 O O . ASP A 1 211 ? -2.866 -12.129 -6.127 1.00 97.00 211 ASP A O 1
ATOM 1591 N N . VAL A 1 212 ? -3.580 -10.012 -5.858 1.00 95.94 212 VAL A N 1
ATOM 1592 C CA . VAL A 1 212 ? -3.045 -9.506 -7.133 1.00 95.94 212 VAL A CA 1
ATOM 1593 C C . VAL A 1 212 ? -1.527 -9.657 -7.176 1.00 95.94 212 VAL A C 1
ATOM 1595 O O . VAL A 1 212 ? -0.995 -10.178 -8.154 1.00 95.94 212 VAL A O 1
ATOM 1598 N N . TYR A 1 213 ? -0.824 -9.263 -6.114 1.00 95.75 213 TYR A N 1
ATOM 1599 C CA . TYR A 1 213 ? 0.627 -9.424 -6.032 1.00 95.75 213 TYR A CA 1
ATOM 1600 C C . TYR A 1 213 ? 1.057 -10.898 -6.139 1.00 95.75 213 TYR A C 1
ATOM 1602 O O . TYR A 1 213 ? 1.972 -11.230 -6.893 1.00 95.75 213 TYR A O 1
ATOM 1610 N N . HIS A 1 214 ? 0.371 -11.813 -5.453 1.00 95.25 214 HIS A N 1
ATOM 1611 C CA . HIS A 1 214 ? 0.658 -13.242 -5.568 1.00 95.25 214 HIS A CA 1
ATOM 1612 C C . HIS A 1 214 ? 0.366 -13.796 -6.963 1.00 95.25 214 HIS A C 1
ATOM 1614 O O . HIS A 1 214 ? 1.141 -14.609 -7.467 1.00 95.25 214 HIS A O 1
ATOM 1620 N N . TYR A 1 215 ? -0.721 -13.365 -7.601 1.00 93.19 215 TYR A N 1
ATOM 1621 C CA . TYR A 1 215 ? -1.039 -13.748 -8.974 1.00 93.19 215 TYR A CA 1
ATOM 1622 C C . TYR A 1 215 ? 0.050 -13.291 -9.957 1.00 93.19 215 TYR A C 1
ATOM 1624 O O . TYR A 1 215 ? 0.521 -14.076 -10.783 1.00 93.19 215 TYR A O 1
ATOM 1632 N N . GLU A 1 216 ? 0.505 -12.045 -9.818 1.00 90.81 216 GLU A N 1
ATOM 1633 C CA . GLU A 1 216 ? 1.602 -11.474 -10.601 1.00 90.81 216 GLU A CA 1
ATOM 1634 C C . GLU A 1 216 ? 2.895 -12.309 -10.467 1.00 90.81 216 GLU A C 1
ATOM 1636 O O . GLU A 1 216 ? 3.532 -12.629 -11.473 1.00 90.81 216 GLU A O 1
ATOM 1641 N N . LEU A 1 217 ? 3.242 -12.739 -9.247 1.00 89.62 217 LEU A N 1
ATOM 1642 C CA . LEU A 1 217 ? 4.432 -13.561 -8.981 1.00 89.62 217 LEU A CA 1
ATOM 1643 C C . LEU A 1 217 ? 4.362 -14.992 -9.531 1.00 89.62 217 LEU A C 1
ATOM 1645 O O . LEU A 1 217 ? 5.404 -15.585 -9.810 1.00 89.62 217 LEU A O 1
ATOM 1649 N N . ARG A 1 218 ? 3.163 -15.568 -9.689 1.00 88.44 218 ARG A N 1
ATOM 1650 C CA . ARG A 1 218 ? 3.006 -16.898 -10.310 1.00 88.44 218 ARG A CA 1
ATOM 1651 C C . ARG A 1 218 ? 3.379 -16.885 -11.788 1.00 88.44 218 ARG A C 1
ATOM 1653 O O . ARG A 1 218 ? 3.810 -17.907 -12.309 1.00 88.44 218 ARG A O 1
ATOM 1660 N N . SER A 1 219 ? 3.190 -15.743 -12.445 1.00 80.50 219 SER A N 1
ATOM 1661 C CA . SER A 1 219 ? 3.442 -15.589 -13.878 1.00 80.50 219 SER A CA 1
ATOM 1662 C C . SER A 1 219 ? 4.922 -15.341 -14.158 1.00 80.50 219 SER A C 1
ATOM 1664 O O . SER A 1 219 ? 5.505 -15.981 -15.027 1.00 80.50 219 SER A O 1
ATOM 1666 N N . VAL A 1 220 ? 5.536 -14.417 -13.412 1.00 82.12 220 VAL A N 1
ATOM 1667 C CA . VAL A 1 220 ? 6.951 -14.056 -13.556 1.00 82.12 220 VAL A CA 1
ATOM 1668 C C . VAL A 1 220 ? 7.542 -13.807 -12.173 1.00 82.12 220 VAL A C 1
ATOM 1670 O O . VAL A 1 220 ? 7.045 -12.972 -11.419 1.00 82.12 220 VAL A O 1
ATOM 1673 N N . GLN A 1 221 ? 8.624 -14.512 -11.845 1.00 82.81 221 GLN A N 1
ATOM 1674 C CA . GLN A 1 221 ? 9.366 -14.304 -10.601 1.00 82.81 221 GLN A CA 1
ATOM 1675 C C . GLN A 1 221 ? 10.322 -13.109 -10.720 1.00 82.81 221 GLN A C 1
ATOM 1677 O O . GLN A 1 221 ? 10.687 -12.701 -11.818 1.00 82.81 221 GLN A O 1
ATOM 1682 N N . ASN A 1 222 ? 10.761 -12.565 -9.580 1.00 84.12 222 ASN A N 1
ATOM 1683 C CA . ASN A 1 222 ? 11.776 -11.503 -9.495 1.00 84.12 222 ASN A CA 1
ATOM 1684 C C . ASN A 1 222 ? 11.417 -10.189 -10.211 1.00 84.12 222 ASN A C 1
ATOM 1686 O O . ASN A 1 222 ? 12.304 -9.451 -10.638 1.00 84.12 222 ASN A O 1
ATOM 1690 N N . ARG A 1 223 ? 10.119 -9.882 -10.335 1.00 90.69 223 ARG A N 1
ATOM 1691 C CA . ARG A 1 223 ? 9.634 -8.607 -10.886 1.00 90.69 223 ARG A CA 1
ATOM 1692 C C . ARG A 1 223 ? 10.232 -7.429 -10.110 1.00 90.69 223 ARG A C 1
ATOM 1694 O O . ARG A 1 223 ? 10.383 -7.497 -8.892 1.00 90.69 223 ARG A O 1
ATOM 1701 N N . VAL A 1 224 ? 10.529 -6.336 -10.806 1.00 91.50 224 VAL A N 1
ATOM 1702 C CA . VAL A 1 224 ? 11.151 -5.146 -10.208 1.00 91.50 224 VAL A CA 1
ATOM 1703 C C . VAL A 1 224 ? 10.096 -4.076 -9.975 1.00 91.50 224 VAL A C 1
ATOM 1705 O O . VAL A 1 224 ? 9.347 -3.722 -10.882 1.00 91.50 224 VAL A O 1
ATOM 1708 N N . TYR A 1 225 ? 10.031 -3.534 -8.765 1.00 94.75 225 TYR A N 1
ATOM 1709 C CA . TYR A 1 225 ? 9.077 -2.487 -8.420 1.00 94.75 225 TYR A CA 1
ATOM 1710 C C . TYR A 1 225 ? 9.340 -1.178 -9.186 1.00 94.75 225 TYR A C 1
ATOM 1712 O O . TYR A 1 225 ? 10.458 -0.665 -9.233 1.00 94.75 225 TYR A O 1
ATOM 1720 N N . CYS A 1 226 ? 8.291 -0.616 -9.785 1.00 91.00 226 CYS A N 1
ATOM 1721 C CA . CYS A 1 226 ? 8.296 0.696 -10.414 1.00 91.00 226 CYS A CA 1
ATOM 1722 C C . CYS A 1 226 ? 7.791 1.744 -9.418 1.00 91.00 226 CYS A C 1
ATOM 1724 O O . CYS A 1 226 ? 6.597 1.814 -9.125 1.00 91.00 226 CYS A O 1
ATOM 1726 N N . SER A 1 227 ? 8.681 2.615 -8.944 1.00 91.31 227 SER A N 1
ATOM 1727 C CA . SER A 1 227 ? 8.339 3.641 -7.952 1.00 91.31 227 SER A CA 1
ATOM 1728 C C . SER A 1 227 ? 7.398 4.744 -8.445 1.00 91.31 227 SER A C 1
ATOM 1730 O O . SER A 1 227 ? 6.809 5.453 -7.629 1.00 91.31 227 SER A O 1
ATOM 1732 N N . SER A 1 228 ? 7.222 4.870 -9.762 1.00 87.44 228 SER A N 1
ATOM 1733 C CA . SER A 1 228 ? 6.297 5.822 -10.377 1.00 87.44 228 SER A CA 1
ATOM 1734 C C . SER A 1 228 ? 4.851 5.334 -10.241 1.00 87.44 228 SER A C 1
ATOM 1736 O O . SER A 1 228 ? 4.093 5.835 -9.407 1.00 87.44 228 SER A O 1
ATOM 1738 N N . CYS A 1 229 ? 4.477 4.277 -10.968 1.00 87.06 229 CYS A N 1
ATOM 1739 C CA . CYS A 1 229 ? 3.099 3.772 -10.976 1.00 87.06 229 CYS A CA 1
ATOM 1740 C C . CYS A 1 229 ? 2.781 2.771 -9.853 1.00 87.06 229 CYS A C 1
ATOM 1742 O O . CYS A 1 229 ? 1.617 2.470 -9.611 1.00 87.06 229 CYS A O 1
ATOM 1744 N N . GLY A 1 230 ? 3.788 2.245 -9.154 1.00 91.94 230 GLY A N 1
ATOM 1745 C CA . GLY A 1 230 ? 3.618 1.232 -8.114 1.00 91.94 230 GLY A CA 1
ATOM 1746 C C . GLY A 1 230 ? 3.542 -0.214 -8.619 1.00 91.94 230 GLY A C 1
ATOM 1747 O O . GLY A 1 230 ? 3.399 -1.137 -7.814 1.00 91.94 230 GLY A O 1
ATOM 1748 N N . TYR A 1 231 ? 3.616 -0.436 -9.935 1.00 90.56 231 TYR A N 1
ATOM 1749 C CA . TYR A 1 231 ? 3.570 -1.763 -10.557 1.00 90.56 231 TYR A CA 1
ATOM 1750 C C . TYR A 1 231 ? 4.859 -2.565 -10.338 1.00 90.56 231 TYR A C 1
ATOM 1752 O O . TYR A 1 231 ? 5.931 -1.982 -10.218 1.00 90.56 231 TYR A O 1
ATOM 1760 N N . ALA A 1 232 ? 4.774 -3.897 -10.330 1.00 91.25 232 ALA A N 1
ATOM 1761 C CA . ALA A 1 232 ? 5.945 -4.773 -10.336 1.00 91.25 232 ALA A CA 1
ATOM 1762 C C . ALA A 1 232 ? 6.263 -5.196 -11.779 1.00 91.25 232 ALA A C 1
ATOM 1764 O O . ALA A 1 232 ? 5.596 -6.053 -12.338 1.00 91.25 232 ALA A O 1
ATOM 1765 N N . SER A 1 233 ? 7.262 -4.581 -12.405 1.00 89.38 233 SER A N 1
ATOM 1766 C CA . SER A 1 233 ? 7.648 -4.813 -13.799 1.00 89.38 233 SER A CA 1
ATOM 1767 C C . SER A 1 233 ? 8.295 -6.188 -14.011 1.00 89.38 233 SER A C 1
ATOM 1769 O O . SER A 1 233 ? 9.337 -6.502 -13.434 1.00 89.38 233 SER A O 1
ATOM 1771 N N . ALA A 1 234 ? 7.704 -6.996 -14.888 1.00 88.94 234 ALA A N 1
ATOM 1772 C CA . ALA A 1 234 ? 8.301 -8.183 -15.486 1.00 88.94 234 ALA A CA 1
ATOM 1773 C C . ALA A 1 234 ? 9.343 -7.827 -16.555 1.00 88.94 234 ALA A C 1
ATOM 1775 O O . ALA A 1 234 ? 10.316 -8.563 -16.695 1.00 88.94 234 ALA A O 1
ATOM 1776 N N . ALA A 1 235 ? 9.193 -6.712 -17.280 1.00 81.94 235 ALA A N 1
ATOM 1777 C CA . ALA A 1 235 ? 10.145 -6.333 -18.330 1.00 81.94 235 ALA A CA 1
ATOM 1778 C C . ALA A 1 235 ? 11.577 -6.210 -17.783 1.00 81.94 235 ALA A C 1
ATOM 1780 O O . ALA A 1 235 ? 12.538 -6.647 -18.416 1.00 81.94 235 ALA A O 1
ATOM 1781 N N . ALA A 1 236 ? 11.724 -5.704 -16.558 1.00 82.19 236 ALA A N 1
ATOM 1782 C CA . ALA A 1 236 ? 13.006 -5.617 -15.869 1.00 82.19 236 ALA A CA 1
ATOM 1783 C C . ALA A 1 236 ? 13.711 -6.976 -15.674 1.00 82.19 236 ALA A C 1
ATOM 1785 O O . ALA A 1 236 ? 14.938 -7.032 -15.703 1.00 82.19 236 ALA A O 1
ATOM 1786 N N . THR A 1 237 ? 12.963 -8.078 -15.543 1.00 82.94 237 THR A N 1
ATOM 1787 C CA . THR A 1 237 ? 13.524 -9.428 -15.315 1.00 82.94 237 THR A CA 1
ATOM 1788 C C . THR A 1 237 ? 14.325 -9.956 -16.499 1.00 82.94 237 THR A C 1
ATOM 1790 O O . THR A 1 237 ? 15.217 -10.782 -16.328 1.00 82.94 237 THR A O 1
ATOM 1793 N N . VAL A 1 238 ? 14.046 -9.441 -17.697 1.00 80.00 238 VAL A N 1
ATOM 1794 C CA . VAL A 1 238 ? 14.777 -9.769 -18.925 1.00 80.00 238 VAL A CA 1
ATOM 1795 C C . VAL A 1 238 ? 15.766 -8.670 -19.323 1.00 80.00 238 VAL A C 1
ATOM 1797 O O . VAL A 1 238 ? 16.302 -8.709 -20.427 1.00 80.00 238 VAL A O 1
ATOM 1800 N N . GLY A 1 239 ? 16.013 -7.696 -18.435 1.00 77.56 239 GLY A N 1
ATOM 1801 C CA . GLY A 1 239 ? 16.910 -6.552 -18.644 1.00 77.56 239 GLY A CA 1
ATOM 1802 C C . GLY A 1 239 ? 16.219 -5.273 -19.134 1.00 77.56 239 GLY A C 1
ATOM 1803 O O . GLY A 1 239 ? 16.893 -4.359 -19.601 1.00 77.56 239 GLY A O 1
ATOM 1804 N N . GLY A 1 240 ? 14.884 -5.211 -19.095 1.00 78.38 240 GLY A N 1
ATOM 1805 C CA . GLY A 1 240 ? 14.102 -4.072 -19.573 1.00 78.38 240 GLY A CA 1
ATOM 1806 C C . GLY A 1 240 ? 14.419 -2.780 -18.836 1.00 78.38 240 GLY A C 1
ATOM 1807 O O . GLY A 1 240 ? 14.548 -2.768 -17.614 1.00 78.38 240 GLY A O 1
ATOM 1808 N N . TYR A 1 241 ? 14.534 -1.682 -19.585 1.00 80.50 241 TYR A N 1
ATOM 1809 C CA . TYR A 1 241 ? 14.839 -0.364 -19.021 1.00 80.50 241 TYR A CA 1
ATOM 1810 C C . TYR A 1 241 ? 13.596 0.422 -18.600 1.00 80.50 241 TYR A C 1
ATOM 1812 O O . TYR A 1 241 ? 13.717 1.369 -17.826 1.00 80.50 241 TYR A O 1
ATOM 1820 N N . TYR A 1 242 ? 12.416 0.052 -19.100 1.00 79.25 242 TYR A N 1
ATOM 1821 C CA . TYR A 1 242 ? 11.170 0.787 -18.899 1.00 79.25 242 TYR A CA 1
ATOM 1822 C C . TYR A 1 242 ? 10.126 -0.103 -18.230 1.00 79.25 242 TYR A C 1
ATOM 1824 O O . TYR A 1 242 ? 10.114 -1.317 -18.419 1.00 79.25 242 TYR A O 1
ATOM 1832 N N . CYS A 1 243 ? 9.241 0.504 -17.447 1.00 81.19 243 CYS A N 1
ATOM 1833 C CA . CYS A 1 243 ? 8.077 -0.183 -16.908 1.00 81.19 243 CYS A CA 1
ATOM 1834 C C . CYS A 1 243 ? 7.106 -0.509 -18.048 1.00 81.19 243 CYS A C 1
ATOM 1836 O O . CYS A 1 243 ? 6.673 0.402 -18.748 1.00 81.19 243 CYS A O 1
ATOM 1838 N N . GLU A 1 244 ? 6.697 -1.767 -18.201 1.00 78.00 244 GLU A N 1
ATOM 1839 C CA . GLU A 1 244 ? 5.713 -2.162 -19.220 1.00 78.00 244 GLU A CA 1
ATOM 1840 C C . GLU A 1 244 ? 4.315 -1.564 -18.990 1.00 78.00 244 GLU A C 1
ATOM 1842 O O . GLU A 1 244 ? 3.509 -1.508 -19.911 1.00 78.00 244 GLU A O 1
ATOM 1847 N N . THR A 1 245 ? 4.030 -1.092 -17.774 1.00 81.75 245 THR A N 1
ATOM 1848 C CA . THR A 1 245 ? 2.715 -0.546 -17.409 1.00 81.75 245 THR A CA 1
ATOM 1849 C C . THR A 1 245 ? 2.624 0.957 -17.641 1.00 81.75 245 THR A C 1
ATOM 1851 O O . THR A 1 245 ? 1.606 1.440 -18.124 1.00 81.75 245 THR A O 1
ATOM 1854 N N . CYS A 1 246 ? 3.661 1.721 -17.280 1.00 79.19 246 CYS A N 1
ATOM 1855 C CA . CYS A 1 246 ? 3.623 3.188 -17.349 1.00 79.19 246 CYS A CA 1
ATOM 1856 C C . CYS A 1 246 ? 4.746 3.820 -18.178 1.00 79.19 246 CYS A C 1
ATOM 1858 O O . CYS A 1 246 ? 4.821 5.040 -18.241 1.00 79.19 246 CYS A O 1
ATOM 1860 N N . GLY A 1 247 ? 5.664 3.031 -18.742 1.00 73.00 247 GLY A N 1
ATOM 1861 C CA . GLY A 1 247 ? 6.768 3.508 -19.583 1.00 73.00 247 GLY A CA 1
ATOM 1862 C C . GLY A 1 247 ? 7.859 4.315 -18.869 1.00 73.00 247 GLY A C 1
ATOM 1863 O O . GLY A 1 247 ? 8.823 4.741 -19.499 1.00 73.00 247 GLY A O 1
ATOM 1864 N N . THR A 1 248 ? 7.771 4.514 -17.551 1.00 77.81 248 THR A N 1
ATOM 1865 C CA . THR A 1 248 ? 8.830 5.193 -16.786 1.00 77.81 248 THR A CA 1
ATOM 1866 C C . THR A 1 248 ? 10.119 4.368 -16.785 1.00 77.81 248 THR A C 1
ATOM 1868 O O . THR A 1 248 ? 10.068 3.140 -16.725 1.00 77.81 248 THR A O 1
ATOM 1871 N N . VAL A 1 249 ? 11.278 5.037 -16.803 1.00 82.62 249 VAL A N 1
ATOM 1872 C CA . VAL A 1 249 ? 12.584 4.380 -16.639 1.00 82.62 249 VAL A CA 1
ATOM 1873 C C . VAL A 1 249 ? 12.639 3.679 -15.282 1.00 82.62 249 VAL A C 1
ATOM 1875 O O . VAL A 1 249 ? 12.432 4.300 -14.236 1.00 82.62 249 VAL A O 1
ATOM 1878 N N . MET A 1 250 ? 12.913 2.378 -15.306 1.00 85.06 250 MET A N 1
ATOM 1879 C CA . MET A 1 250 ? 12.987 1.551 -14.109 1.00 85.06 250 MET A CA 1
ATOM 1880 C C . MET A 1 250 ? 14.184 1.945 -13.237 1.00 85.06 250 MET A C 1
ATOM 1882 O O . MET A 1 250 ? 15.199 2.406 -13.764 1.00 85.06 250 MET A O 1
ATOM 1886 N N . PRO A 1 251 ? 14.108 1.742 -11.912 1.00 83.00 251 PRO A N 1
ATOM 1887 C CA . PRO A 1 251 ? 15.169 2.148 -10.999 1.00 83.00 251 PRO A CA 1
ATOM 1888 C C . PRO A 1 251 ? 16.567 1.649 -11.353 1.00 83.00 251 PRO A C 1
ATOM 1890 O O . PRO A 1 251 ? 17.504 2.441 -11.412 1.00 83.00 251 PRO A O 1
ATOM 1893 N N . HIS A 1 252 ? 16.699 0.360 -11.680 1.00 84.56 252 HIS A N 1
ATOM 1894 C CA . HIS A 1 252 ? 17.981 -0.253 -12.040 1.00 84.56 252 HIS A CA 1
ATOM 1895 C C . HIS A 1 252 ? 18.572 0.311 -13.338 1.00 84.56 252 HIS A C 1
ATOM 1897 O O . HIS A 1 252 ? 19.761 0.150 -13.589 1.00 84.56 252 HIS A O 1
ATOM 1903 N N . ALA A 1 253 ? 17.750 0.964 -14.160 1.00 83.38 253 ALA A N 1
ATOM 1904 C CA . ALA A 1 253 ? 18.081 1.458 -15.490 1.00 83.38 253 ALA A CA 1
ATOM 1905 C C . ALA A 1 253 ? 18.360 2.971 -15.549 1.00 83.38 253 ALA A C 1
ATOM 1907 O O . ALA A 1 253 ? 18.608 3.498 -16.640 1.00 83.38 253 ALA A O 1
ATOM 1908 N N . ARG A 1 254 ? 18.295 3.692 -14.419 1.00 82.06 254 ARG A N 1
ATOM 1909 C CA . ARG A 1 254 ? 18.484 5.155 -14.397 1.00 82.06 254 ARG A CA 1
ATOM 1910 C C . ARG A 1 254 ? 19.894 5.564 -14.828 1.00 82.06 254 ARG A C 1
ATOM 1912 O O . ARG A 1 254 ? 20.016 6.442 -15.677 1.00 82.06 254 ARG A O 1
ATOM 1919 N N . ASP A 1 255 ? 20.907 4.848 -14.343 1.00 80.31 255 ASP A N 1
ATOM 1920 C CA . ASP A 1 255 ? 22.327 5.187 -14.538 1.00 80.31 255 ASP A CA 1
ATOM 1921 C C . ASP A 1 255 ? 23.040 4.298 -15.573 1.00 80.31 255 ASP A C 1
ATOM 1923 O O . ASP A 1 255 ? 24.263 4.328 -15.706 1.00 80.31 255 ASP A O 1
ATOM 1927 N N . GLN A 1 256 ? 22.289 3.483 -16.319 1.00 75.31 256 GLN A N 1
ATOM 1928 C CA . GLN A 1 256 ? 22.854 2.573 -17.315 1.00 75.31 256 GLN A CA 1
ATOM 1929 C C . GLN A 1 256 ? 22.814 3.168 -18.725 1.00 75.31 256 GLN A C 1
ATOM 1931 O O . GLN A 1 256 ? 21.819 3.762 -19.150 1.00 75.31 256 GLN A O 1
ATOM 1936 N N . VAL A 1 257 ? 23.879 2.929 -19.496 1.00 64.94 257 VAL A N 1
ATOM 1937 C CA . VAL A 1 257 ? 23.876 3.172 -20.943 1.00 64.94 257 VAL A CA 1
ATOM 1938 C C . VAL A 1 257 ? 22.969 2.133 -21.596 1.00 64.94 257 VAL A C 1
ATOM 1940 O O . VAL A 1 257 ? 23.232 0.932 -21.552 1.00 64.94 257 VAL A O 1
ATOM 1943 N N . ARG A 1 258 ? 21.869 2.604 -22.179 1.00 68.06 258 ARG A N 1
ATOM 1944 C CA . ARG A 1 258 ? 20.802 1.751 -22.713 1.00 68.06 258 ARG A CA 1
ATOM 1945 C C . ARG A 1 258 ? 21.241 1.150 -24.047 1.00 68.06 258 ARG A C 1
ATOM 1947 O O . ARG A 1 258 ? 21.571 1.886 -24.977 1.00 68.06 258 ARG A O 1
ATOM 1954 N N . ALA A 1 259 ? 21.243 -0.177 -24.132 1.00 55.06 259 ALA A N 1
ATOM 1955 C CA . ALA A 1 259 ? 21.631 -0.930 -25.321 1.00 55.06 259 ALA A CA 1
ATOM 1956 C C . ALA A 1 259 ? 20.430 -1.680 -25.922 1.00 55.06 259 ALA A C 1
ATOM 1958 O O . ALA A 1 259 ? 19.385 -1.818 -25.299 1.00 55.06 259 ALA A O 1
ATOM 1959 N N . GLN A 1 260 ? 20.554 -2.143 -27.165 1.00 48.09 260 GLN A N 1
ATOM 1960 C CA . GLN A 1 260 ? 19.453 -2.807 -27.867 1.00 48.09 260 GLN A CA 1
ATOM 1961 C C . GLN A 1 260 ? 19.181 -4.209 -27.314 1.00 48.09 260 GLN A C 1
ATOM 1963 O O . GLN A 1 260 ? 20.104 -5.005 -27.160 1.00 48.09 260 GLN A O 1
ATOM 1968 N N . THR A 1 261 ? 17.906 -4.552 -27.141 1.00 56.00 261 THR A N 1
ATOM 1969 C CA . THR A 1 261 ? 17.475 -5.858 -26.620 1.00 56.00 261 THR A CA 1
ATOM 1970 C C . THR A 1 261 ? 16.210 -6.346 -27.349 1.00 56.00 261 THR A C 1
ATOM 1972 O O . THR A 1 261 ? 15.087 -6.109 -26.905 1.00 56.00 261 THR A O 1
ATOM 1975 N N . PRO A 1 262 ? 16.367 -7.038 -28.499 1.00 54.75 262 PRO A N 1
ATOM 1976 C CA . PRO A 1 262 ? 15.258 -7.438 -29.378 1.00 54.75 262 PRO A CA 1
ATOM 1977 C C . PRO A 1 262 ? 14.151 -8.260 -28.701 1.00 54.75 262 PRO A C 1
ATOM 1979 O O . PRO A 1 262 ? 12.985 -8.120 -29.056 1.00 54.75 262 PRO A O 1
ATOM 1982 N N . ASN A 1 263 ? 14.494 -9.061 -27.688 1.00 59.69 263 ASN A N 1
ATOM 1983 C CA . ASN A 1 263 ? 13.546 -9.915 -26.962 1.00 59.69 263 ASN A CA 1
ATOM 1984 C C . ASN A 1 263 ? 12.539 -9.136 -26.095 1.00 59.69 263 ASN A C 1
ATOM 1986 O O . ASN A 1 263 ? 11.624 -9.740 -25.547 1.00 59.69 263 ASN A O 1
ATOM 1990 N N . MET A 1 264 ? 12.706 -7.818 -25.942 1.00 61.09 264 MET A N 1
ATOM 1991 C CA . MET A 1 264 ? 11.856 -6.996 -25.075 1.00 61.09 264 MET A CA 1
ATOM 1992 C C . MET A 1 264 ? 10.676 -6.343 -25.791 1.00 61.09 264 MET A C 1
ATOM 1994 O O . MET A 1 264 ? 9.806 -5.792 -25.124 1.00 61.09 264 MET A O 1
ATOM 1998 N N . ALA A 1 265 ? 10.633 -6.395 -27.125 1.00 57.97 265 ALA A N 1
ATOM 1999 C CA . ALA A 1 265 ? 9.568 -5.773 -27.913 1.00 57.97 265 ALA A CA 1
ATOM 2000 C C . ALA A 1 265 ? 8.169 -6.293 -27.529 1.00 57.97 265 ALA A C 1
ATOM 2002 O O . ALA A 1 265 ? 7.215 -5.532 -27.518 1.00 57.97 265 ALA A O 1
ATOM 2003 N N . SER A 1 266 ? 8.068 -7.554 -27.101 1.00 60.97 266 SER A N 1
ATOM 2004 C CA . SER A 1 266 ? 6.822 -8.188 -26.651 1.00 60.97 266 SER A CA 1
ATOM 2005 C C . SER A 1 266 ? 6.241 -7.618 -25.349 1.00 60.97 266 SER A C 1
ATOM 2007 O O . SER A 1 266 ? 5.055 -7.813 -25.089 1.00 60.97 266 SER A O 1
ATOM 2009 N N . PHE A 1 267 ? 7.043 -6.929 -24.528 1.00 60.28 267 PHE A N 1
ATOM 2010 C CA . PHE A 1 267 ? 6.585 -6.316 -23.275 1.00 60.28 267 PHE A CA 1
ATOM 2011 C C . PHE A 1 267 ? 6.070 -4.888 -23.454 1.00 60.28 267 PHE A C 1
ATOM 2013 O O . PHE A 1 267 ? 5.359 -4.389 -22.588 1.00 60.28 267 PHE A O 1
ATOM 2020 N N . TYR A 1 268 ? 6.433 -4.215 -24.543 1.00 61.34 268 TYR A N 1
ATOM 2021 C CA . TYR A 1 268 ? 6.080 -2.820 -24.764 1.00 61.34 268 TYR A CA 1
ATOM 2022 C C . TYR A 1 268 ? 5.076 -2.732 -25.910 1.00 61.34 268 TYR A C 1
ATOM 2024 O O . TYR A 1 268 ? 5.254 -3.372 -26.940 1.00 61.34 268 TYR A O 1
ATOM 2032 N N . GLY A 1 269 ? 4.003 -1.955 -25.741 1.00 52.66 269 GLY A N 1
ATOM 2033 C CA . GLY A 1 269 ? 3.016 -1.761 -26.802 1.00 52.66 269 GLY A CA 1
ATOM 2034 C C . GLY A 1 269 ? 3.687 -1.229 -28.070 1.00 52.66 269 GLY A C 1
ATOM 2035 O O . GLY A 1 269 ? 4.191 -0.106 -28.095 1.00 52.66 269 GLY A O 1
ATOM 2036 N N . GLU A 1 270 ? 3.719 -2.039 -29.124 1.00 53.00 270 GLU A N 1
ATOM 2037 C CA . GLU A 1 270 ? 4.289 -1.634 -30.399 1.00 53.00 270 GLU A CA 1
ATOM 2038 C C . GLU A 1 270 ? 3.322 -0.680 -31.111 1.00 53.00 270 GLU A C 1
ATOM 2040 O O . GLU A 1 270 ? 2.244 -1.081 -31.545 1.00 53.00 270 GLU A O 1
ATOM 2045 N N . ASN A 1 271 ? 3.724 0.574 -31.331 1.00 52.88 271 ASN A N 1
ATOM 2046 C CA . ASN A 1 271 ? 3.188 1.352 -32.452 1.00 52.88 271 ASN A CA 1
ATOM 2047 C C . ASN A 1 271 ? 3.959 0.924 -33.716 1.00 52.88 271 ASN A C 1
ATOM 2049 O O . ASN A 1 271 ? 4.789 1.656 -34.253 1.00 52.88 271 ASN A O 1
ATOM 2053 N N . THR A 1 272 ? 3.746 -0.322 -34.152 1.00 54.06 272 THR A N 1
ATOM 2054 C CA . THR A 1 272 ? 4.560 -1.031 -35.162 1.00 54.06 272 THR A CA 1
ATOM 2055 C C . THR A 1 272 ? 4.506 -0.414 -36.559 1.00 54.06 272 THR A C 1
ATOM 2057 O O . THR A 1 272 ? 5.316 -0.754 -37.426 1.00 54.06 272 THR A O 1
ATOM 2060 N N . ASN A 1 273 ? 3.564 0.496 -36.808 1.00 57.88 273 ASN A N 1
ATOM 2061 C CA . ASN A 1 273 ? 3.339 1.044 -38.141 1.00 57.88 273 ASN A CA 1
ATOM 2062 C C . ASN A 1 273 ? 4.465 1.982 -38.594 1.00 57.88 273 ASN A C 1
ATOM 2064 O O . ASN A 1 273 ? 4.790 1.995 -39.785 1.00 57.88 273 ASN A O 1
ATOM 2068 N N . ALA A 1 274 ? 5.119 2.695 -37.672 1.00 70.50 274 ALA A N 1
ATOM 2069 C CA . ALA A 1 274 ? 6.084 3.731 -38.023 1.00 70.50 274 ALA A CA 1
ATOM 2070 C C . ALA A 1 274 ? 7.499 3.412 -37.486 1.00 70.50 274 ALA A C 1
ATOM 2072 O O . ALA A 1 274 ? 7.679 3.272 -36.275 1.00 70.50 274 ALA A O 1
ATOM 2073 N N . PRO A 1 275 ? 8.515 3.246 -38.358 1.00 73.44 275 PRO A N 1
ATOM 2074 C CA . PRO A 1 275 ? 9.881 2.959 -37.928 1.00 73.44 275 PRO A CA 1
ATOM 2075 C C . PRO A 1 275 ? 10.551 4.199 -37.321 1.00 73.44 275 PRO A C 1
ATOM 2077 O O . PRO A 1 275 ? 10.341 5.323 -37.770 1.00 73.44 275 PRO A O 1
ATOM 2080 N N . CYS A 1 276 ? 11.411 3.986 -36.327 1.00 77.12 276 CYS A N 1
ATOM 2081 C CA . CYS A 1 276 ? 12.237 5.031 -35.729 1.00 77.12 276 CYS A CA 1
ATOM 2082 C C . CYS A 1 276 ? 13.121 5.722 -36.762 1.00 77.12 276 CYS A C 1
ATOM 2084 O O . CYS A 1 276 ? 13.919 5.068 -37.430 1.00 77.12 276 CYS A O 1
ATOM 2086 N N . THR A 1 277 ? 13.062 7.053 -36.806 1.00 84.81 277 THR A N 1
ATOM 2087 C CA . THR A 1 277 ? 13.871 7.870 -37.726 1.00 84.81 277 THR A CA 1
ATOM 2088 C C . THR A 1 277 ? 15.374 7.818 -37.430 1.00 84.81 277 THR A C 1
ATOM 2090 O O . THR A 1 277 ? 16.179 8.167 -38.285 1.00 84.81 277 THR A O 1
ATOM 2093 N N . GLN A 1 278 ? 15.770 7.345 -36.244 1.00 81.94 278 GLN A N 1
ATOM 2094 C CA . GLN A 1 278 ? 17.171 7.255 -35.817 1.00 81.94 278 GLN A CA 1
ATOM 2095 C C . GLN A 1 278 ? 17.804 5.880 -36.058 1.00 81.94 278 GLN A C 1
ATOM 2097 O O . GLN A 1 278 ? 19.011 5.790 -36.259 1.00 81.94 278 GLN A O 1
ATOM 2102 N N . CYS A 1 279 ? 17.029 4.794 -35.984 1.00 68.19 279 CYS A N 1
ATOM 2103 C CA . CYS A 1 279 ? 17.578 3.432 -36.058 1.00 68.19 279 CYS A CA 1
ATOM 2104 C C . CYS A 1 279 ? 16.752 2.443 -36.894 1.00 68.19 279 CYS A C 1
ATOM 2106 O O . CYS A 1 279 ? 17.089 1.262 -36.941 1.00 68.19 279 CYS A O 1
ATOM 2108 N N . GLY A 1 280 ? 15.655 2.886 -37.516 1.00 66.00 280 GLY A N 1
ATOM 2109 C CA . GLY A 1 280 ? 14.776 2.063 -38.356 1.00 66.00 280 GLY A CA 1
ATOM 2110 C C . GLY A 1 280 ? 13.913 1.046 -37.600 1.00 66.00 280 GLY A C 1
ATOM 2111 O O . GLY A 1 280 ? 13.170 0.285 -38.214 1.00 66.00 280 GLY A O 1
ATOM 2112 N N . ALA A 1 281 ? 13.997 1.004 -36.270 1.00 61.44 281 ALA A N 1
ATOM 2113 C CA . ALA A 1 281 ? 13.297 0.028 -35.445 1.00 61.44 281 ALA A CA 1
ATOM 2114 C C . ALA A 1 281 ? 11.789 0.280 -35.349 1.00 61.44 281 ALA A C 1
ATOM 2116 O O . ALA A 1 281 ? 11.366 1.416 -35.164 1.00 61.44 281 ALA A O 1
ATOM 2117 N N . ARG A 1 282 ? 10.992 -0.794 -35.345 1.00 69.38 282 ARG A N 1
ATOM 2118 C CA . ARG A 1 282 ? 9.532 -0.760 -35.130 1.00 69.38 282 ARG A CA 1
ATOM 2119 C C . ARG A 1 282 ? 9.101 -1.089 -33.694 1.00 69.38 282 ARG A C 1
ATOM 2121 O O . ARG A 1 282 ? 7.958 -1.447 -33.462 1.00 69.38 282 ARG A O 1
ATOM 2128 N N . ALA A 1 283 ? 10.006 -0.930 -32.729 1.00 62.12 283 ALA A N 1
ATOM 2129 C CA . ALA A 1 283 ? 9.782 -1.265 -31.318 1.00 62.12 283 ALA A CA 1
ATOM 2130 C C . ALA A 1 283 ? 8.788 -0.335 -30.584 1.00 62.12 283 ALA A C 1
ATOM 2132 O O . ALA A 1 283 ? 8.624 -0.479 -29.381 1.00 62.12 283 ALA A O 1
ATOM 2133 N N . GLY A 1 284 ? 8.163 0.630 -31.272 1.00 69.31 284 GLY A N 1
ATOM 2134 C CA . GLY A 1 284 ? 7.323 1.670 -30.673 1.00 69.31 284 GLY A CA 1
ATOM 2135 C C . GLY A 1 284 ? 8.115 2.838 -30.067 1.00 69.31 284 GLY A C 1
ATOM 2136 O O . GLY A 1 284 ? 9.353 2.857 -30.059 1.00 69.31 284 GLY A O 1
ATOM 2137 N N . PHE A 1 285 ? 7.380 3.834 -29.569 1.00 69.88 285 PHE A N 1
ATOM 2138 C CA . PHE A 1 285 ? 7.924 5.044 -28.949 1.00 69.88 285 PHE A CA 1
ATOM 2139 C C . PHE A 1 285 ? 7.251 5.305 -27.606 1.00 69.88 285 PHE A C 1
ATOM 2141 O O . PHE A 1 285 ? 6.063 5.033 -27.443 1.00 69.88 285 PHE A O 1
ATOM 2148 N N . TYR A 1 286 ? 8.002 5.880 -26.671 1.00 64.62 286 TYR A N 1
ATOM 2149 C CA . TYR A 1 286 ? 7.477 6.436 -25.429 1.00 64.62 286 TYR A CA 1
ATOM 2150 C C . TYR A 1 286 ? 8.020 7.855 -25.259 1.00 64.62 286 TYR A C 1
ATOM 2152 O O . TYR A 1 286 ? 9.229 8.070 -25.323 1.00 64.62 286 TYR A O 1
ATOM 2160 N N . ASP A 1 287 ? 7.120 8.828 -25.110 1.00 63.03 287 ASP A N 1
ATOM 2161 C CA . ASP A 1 287 ? 7.443 10.261 -25.053 1.00 63.03 287 ASP A CA 1
ATOM 2162 C C . ASP A 1 287 ? 8.342 10.749 -26.213 1.00 63.03 287 ASP A C 1
ATOM 2164 O O . ASP A 1 287 ? 9.262 11.543 -26.051 1.00 63.03 287 ASP A O 1
ATOM 2168 N N . GLY A 1 288 ? 8.091 10.258 -27.431 1.00 68.75 288 GLY A N 1
ATOM 2169 C CA . GLY A 1 288 ? 8.887 10.588 -28.620 1.00 68.75 288 GLY A CA 1
ATOM 2170 C C . GLY A 1 288 ? 10.239 9.863 -28.718 1.00 68.75 288 GLY A C 1
ATOM 2171 O O . GLY A 1 288 ? 10.902 9.936 -29.757 1.00 68.75 288 GLY A O 1
ATOM 2172 N N . LEU A 1 289 ? 10.647 9.128 -27.677 1.00 69.75 289 LEU A N 1
ATOM 2173 C CA . LEU A 1 289 ? 11.879 8.344 -27.648 1.00 69.75 289 LEU A CA 1
ATOM 2174 C C . LEU A 1 289 ? 11.628 6.922 -28.148 1.00 69.75 289 LEU A C 1
ATOM 2176 O O . LEU A 1 289 ? 10.702 6.237 -27.718 1.00 69.75 289 LEU A O 1
ATOM 2180 N N . CYS A 1 290 ? 12.482 6.456 -29.055 1.00 72.25 290 CYS A N 1
ATOM 2181 C CA . CYS A 1 290 ? 12.411 5.101 -29.583 1.00 72.25 290 CYS A CA 1
ATOM 2182 C C . CYS A 1 290 ? 12.722 4.071 -28.500 1.00 72.25 290 CYS A C 1
ATOM 2184 O O . CYS A 1 290 ? 13.802 4.103 -27.908 1.00 72.25 290 CYS A O 1
ATOM 2186 N N . LEU A 1 291 ? 11.845 3.081 -28.341 1.00 67.38 291 LEU A N 1
ATOM 2187 C CA . LEU A 1 291 ? 12.026 1.993 -27.378 1.00 67.38 291 LEU A CA 1
ATOM 2188 C C . LEU A 1 291 ? 13.216 1.062 -27.706 1.00 67.38 291 LEU A C 1
ATOM 2190 O O . LEU A 1 291 ? 13.614 0.268 -26.860 1.00 67.38 291 LEU A O 1
ATOM 2194 N N . ARG A 1 292 ? 13.833 1.173 -28.900 1.00 63.38 292 ARG A N 1
ATOM 2195 C CA . ARG A 1 292 ? 15.059 0.437 -29.284 1.00 63.38 292 ARG A CA 1
ATOM 2196 C C . ARG A 1 292 ? 16.354 1.224 -29.092 1.00 63.38 292 ARG A C 1
ATOM 2198 O O . ARG A 1 292 ? 17.323 0.658 -28.599 1.00 63.38 292 ARG A O 1
ATOM 2205 N N . CYS A 1 293 ? 16.425 2.481 -29.532 1.00 65.00 293 CYS A N 1
ATOM 2206 C CA . CYS A 1 293 ? 17.672 3.258 -29.459 1.00 65.00 293 CYS A CA 1
ATOM 2207 C C . CYS A 1 293 ? 17.665 4.360 -28.395 1.00 65.00 293 CYS A C 1
ATOM 2209 O O . CYS A 1 293 ? 18.673 5.041 -28.239 1.00 65.00 293 CYS A O 1
ATOM 2211 N N . GLY A 1 294 ? 16.543 4.577 -27.705 1.00 65.56 294 GLY A N 1
ATOM 2212 C CA . GLY A 1 294 ? 16.393 5.595 -26.663 1.00 65.56 294 GLY A CA 1
ATOM 2213 C C . GLY A 1 294 ? 16.514 7.041 -27.155 1.00 65.56 294 GLY A C 1
ATOM 2214 O O . GLY A 1 294 ? 16.635 7.947 -26.337 1.00 65.56 294 GLY A O 1
ATOM 2215 N N . ARG A 1 295 ? 16.518 7.271 -28.475 1.00 75.06 295 ARG A N 1
ATOM 2216 C CA . ARG A 1 295 ? 16.649 8.602 -29.091 1.00 75.06 295 ARG A CA 1
ATOM 2217 C C . ARG A 1 295 ? 15.297 9.114 -29.556 1.00 75.06 295 ARG A C 1
ATOM 2219 O O . ARG A 1 295 ? 14.449 8.310 -29.949 1.00 75.06 295 ARG A O 1
ATOM 2226 N N . ALA A 1 296 ? 15.146 10.437 -29.576 1.00 81.69 296 ALA A N 1
ATOM 2227 C CA . ALA A 1 296 ? 14.007 11.097 -30.194 1.00 81.69 296 ALA A CA 1
ATOM 2228 C C . ALA A 1 296 ? 13.954 10.712 -31.674 1.00 81.69 296 ALA A C 1
ATOM 2230 O O . ALA A 1 296 ? 14.887 10.974 -32.435 1.00 81.69 296 ALA A O 1
ATOM 2231 N N . GLY A 1 297 ? 12.900 10.005 -32.054 1.00 73.81 297 GLY A N 1
ATOM 2232 C CA . GLY A 1 297 ? 12.784 9.489 -33.410 1.00 73.81 297 GLY A CA 1
ATOM 2233 C C . GLY A 1 297 ? 11.397 8.999 -33.769 1.00 73.81 297 GLY A C 1
ATOM 2234 O O . GLY A 1 297 ? 11.283 8.200 -34.698 1.00 73.81 297 GLY A O 1
ATOM 2235 N N . ASP A 1 298 ? 10.391 9.427 -33.005 1.00 78.81 298 ASP A N 1
ATOM 2236 C CA . ASP A 1 298 ? 8.986 9.183 -33.296 1.00 78.81 298 ASP A CA 1
ATOM 2237 C C . ASP A 1 298 ? 8.574 9.992 -34.532 1.00 78.81 298 ASP A C 1
ATOM 2239 O O . ASP A 1 298 ? 8.567 11.222 -34.478 1.00 78.81 298 ASP A O 1
ATOM 2243 N N . PRO A 1 299 ? 8.237 9.336 -35.653 1.00 71.88 299 PRO A N 1
ATOM 2244 C CA . PRO A 1 299 ? 7.862 10.020 -36.884 1.00 71.88 299 PRO A CA 1
ATOM 2245 C C . PRO A 1 299 ? 6.505 10.734 -36.788 1.00 71.88 299 PRO A C 1
ATOM 2247 O O . PRO A 1 299 ? 6.154 11.481 -37.698 1.00 71.88 299 PRO A O 1
ATOM 2250 N N . THR A 1 300 ? 5.732 10.513 -35.719 1.00 73.00 300 THR A N 1
ATOM 2251 C CA . THR A 1 300 ? 4.431 11.160 -35.490 1.00 73.00 300 THR A CA 1
ATOM 2252 C C . THR A 1 300 ? 4.527 12.435 -34.647 1.00 73.00 300 THR A C 1
ATOM 2254 O O . THR A 1 300 ? 3.547 13.172 -34.542 1.00 73.00 300 THR A O 1
ATOM 2257 N N . ARG A 1 301 ? 5.709 12.741 -34.092 1.00 66.56 301 ARG A N 1
ATOM 2258 C CA . ARG A 1 301 ? 5.992 13.988 -33.371 1.00 66.56 301 ARG A CA 1
ATOM 2259 C C . ARG A 1 301 ? 6.964 14.853 -34.190 1.00 66.56 301 ARG A C 1
ATOM 2261 O O . ARG A 1 301 ? 8.079 14.403 -34.446 1.00 66.56 301 ARG A O 1
ATOM 2268 N N . PRO A 1 302 ? 6.585 16.074 -34.611 1.00 52.59 302 PRO A N 1
ATOM 2269 C CA . PRO A 1 302 ? 7.545 17.012 -35.185 1.00 52.59 302 PRO A CA 1
ATOM 2270 C C . PRO A 1 302 ? 8.569 17.443 -34.121 1.00 52.59 302 PRO A C 1
ATOM 2272 O O . PRO A 1 302 ? 8.245 17.474 -32.932 1.00 52.59 302 PRO A O 1
ATOM 2275 N N . ALA A 1 303 ? 9.799 17.706 -34.575 1.00 53.62 303 ALA A N 1
ATOM 2276 C CA . ALA A 1 303 ? 10.935 18.129 -33.753 1.00 53.62 303 ALA A CA 1
ATOM 2277 C C . ALA A 1 303 ? 10.718 19.489 -33.077 1.00 53.62 303 ALA A C 1
ATOM 2279 O O . ALA A 1 303 ? 10.049 20.351 -33.694 1.00 53.62 303 ALA A O 1
#

Sequence (303 aa):
PTLPGENLDALVAPPPPMPMYAPPGTTRPLTAQAVPETQARQRPTGDYAIIGVLDGPNGPGSGFFLTTEGIVVTTRYVVGARESMTVEMEAGNRQIAQVVRSFPDLDVALLKTDQAVRTLLPLAVGDPLAENTGIVIVPYQLDRVYGRRRETGRSLAPHLFPTDIVQVPDAGGEPVFNERQMVVGMMTRNISSSSAYVYGVHIAAVQRCLDVYHYELRSVQNRVYCSSCGYASAAATVGGYYCETCGTVMPHARDQVRAQTPNMASFYGENTNAPCTQCGARAGFYDGLCLRCGRAGDPTRPA

Mean predicted aligned error: 13.68 Å

pLDDT: mean 79.44, std 19.91, range [34.72, 98.62]